Protein AF-A0A0G1N284-F1 (afdb_monomer_lite)

Radius of gyration: 21.0 Å; chains: 1; bounding box: 52×44×60 Å

pLDDT: mean 82.34, std 11.95, range [33.0, 94.81]

Sequence (225 aa):
MAQNIFFKDKRLYISSLGELITRIVFYSWYAVFSAATIVALVFTNVKPFFWAAVLATLFLLSRLIVVRKANRSISELSRRESINVADCATPSAYRIISASFRRAQITKEDPHLVLLFNLLKRRDVRNILTRLDVSYADFLAKLREKLDANKHDLNLNELRAEFESVAVSAFANGVKTFEKFVEPRNLFVAAVFSGKSAVTNLLNIFEINPSDIGEMVVAPYVVFG

Structure (mmCIF, N/CA/C/O backbone):
data_AF-A0A0G1N284-F1
#
_entry.id   AF-A0A0G1N284-F1
#
loop_
_atom_site.group_PDB
_atom_site.id
_atom_site.type_symbol
_atom_site.label_atom_id
_atom_site.label_alt_id
_atom_site.label_comp_id
_atom_site.label_asym_id
_atom_site.label_entity_id
_atom_site.label_seq_id
_atom_site.pdbx_PDB_ins_code
_atom_site.Cartn_x
_atom_site.Cartn_y
_atom_site.Cartn_z
_atom_site.occupancy
_atom_site.B_iso_or_equiv
_atom_site.auth_seq_id
_atom_site.auth_comp_id
_atom_site.auth_asym_id
_atom_site.auth_atom_id
_atom_site.pdbx_PDB_model_num
ATOM 1 N N . MET A 1 1 ? -4.293 -29.504 5.248 1.00 39.56 1 MET A N 1
ATOM 2 C CA . MET A 1 1 ? -2.915 -29.091 5.597 1.00 39.56 1 MET A CA 1
ATOM 3 C C . MET A 1 1 ? -2.938 -27.601 5.885 1.00 39.56 1 MET A C 1
ATOM 5 O O . MET A 1 1 ? -3.431 -26.860 5.044 1.00 39.56 1 MET A O 1
ATOM 9 N N . ALA A 1 2 ? -2.511 -27.168 7.073 1.00 46.66 2 ALA A N 1
ATOM 10 C CA . ALA A 1 2 ? -2.444 -25.745 7.402 1.00 46.66 2 ALA A CA 1
ATOM 11 C C . ALA A 1 2 ? -1.305 -25.105 6.592 1.00 46.66 2 ALA A C 1
ATOM 13 O O . ALA A 1 2 ? -0.142 -25.438 6.803 1.00 46.66 2 ALA A O 1
ATOM 14 N N . GLN A 1 3 ? -1.637 -24.252 5.621 1.00 59.62 3 GLN A N 1
ATOM 15 C CA . GLN A 1 3 ? -0.635 -23.488 4.877 1.00 59.62 3 GLN A CA 1
ATOM 16 C C . GLN A 1 3 ? -0.024 -22.440 5.807 1.00 59.62 3 GLN A C 1
ATOM 18 O O . GLN A 1 3 ? -0.753 -21.706 6.476 1.00 59.62 3 GLN A O 1
ATOM 23 N N . ASN A 1 4 ? 1.305 -22.355 5.848 1.00 70.44 4 ASN A N 1
ATOM 24 C CA . ASN A 1 4 ? 1.987 -21.336 6.637 1.00 70.44 4 ASN A CA 1
ATOM 25 C C . ASN A 1 4 ? 2.094 -20.057 5.793 1.00 70.44 4 ASN A C 1
ATOM 27 O O . ASN A 1 4 ? 2.966 -19.946 4.923 1.00 70.44 4 ASN A O 1
ATOM 31 N N . ILE A 1 5 ? 1.142 -19.141 5.988 1.00 73.56 5 ILE A N 1
ATOM 32 C CA . ILE A 1 5 ? 1.058 -17.866 5.269 1.00 73.56 5 ILE A CA 1
ATOM 33 C C . ILE A 1 5 ? 1.689 -16.787 6.142 1.00 73.56 5 ILE A C 1
ATOM 35 O O . ILE A 1 5 ? 1.199 -16.498 7.230 1.00 73.56 5 ILE A O 1
ATOM 39 N N . PHE A 1 6 ? 2.766 -16.188 5.651 1.00 77.06 6 PHE A N 1
ATOM 40 C CA . PHE A 1 6 ? 3.502 -15.144 6.355 1.00 77.06 6 PHE A CA 1
ATOM 41 C C . PHE A 1 6 ? 3.841 -13.996 5.407 1.00 77.06 6 PHE A C 1
ATOM 43 O O . PHE A 1 6 ? 3.790 -14.121 4.180 1.00 77.06 6 PHE A O 1
ATOM 50 N N . PHE A 1 7 ? 4.214 -12.856 5.971 1.00 75.94 7 PHE A N 1
ATOM 51 C CA . PHE A 1 7 ? 4.658 -11.694 5.217 1.00 75.94 7 PHE A CA 1
ATOM 52 C C . PHE A 1 7 ? 6.063 -11.304 5.660 1.00 75.94 7 PHE A C 1
ATOM 54 O O . PHE A 1 7 ? 6.272 -10.595 6.642 1.00 75.94 7 PHE A O 1
ATOM 61 N N . LYS A 1 8 ? 7.057 -11.759 4.893 1.00 72.62 8 LYS A N 1
ATOM 62 C CA . LYS A 1 8 ? 8.465 -11.478 5.171 1.00 72.62 8 LYS A CA 1
ATOM 63 C C . LYS A 1 8 ? 9.131 -10.891 3.940 1.00 72.62 8 LYS A C 1
ATOM 65 O O . LYS A 1 8 ? 9.626 -11.617 3.080 1.00 72.62 8 LYS A O 1
ATOM 70 N N . ASP A 1 9 ? 9.192 -9.566 3.879 1.00 65.56 9 ASP A N 1
ATOM 71 C CA . ASP A 1 9 ? 10.034 -8.866 2.910 1.00 65.56 9 ASP A CA 1
ATOM 72 C C . ASP A 1 9 ? 11.248 -8.265 3.615 1.00 65.56 9 ASP A C 1
ATOM 74 O O . ASP A 1 9 ? 11.101 -7.441 4.517 1.00 65.56 9 ASP A O 1
ATOM 78 N N . LYS A 1 10 ? 12.460 -8.621 3.167 1.00 62.06 10 LYS A N 1
ATOM 79 C CA . LYS A 1 10 ? 13.711 -8.008 3.646 1.00 62.06 10 LYS A CA 1
ATOM 80 C C . LYS A 1 10 ? 13.683 -6.484 3.509 1.00 62.06 10 LYS A C 1
ATOM 82 O O . LYS A 1 10 ? 14.290 -5.796 4.322 1.00 62.06 10 LYS A O 1
ATOM 87 N N . ARG A 1 11 ? 12.958 -5.941 2.529 1.00 63.38 11 ARG A N 1
ATOM 88 C CA . ARG A 1 11 ? 12.844 -4.499 2.283 1.00 63.38 11 ARG A CA 1
ATOM 89 C C . ARG A 1 11 ? 12.124 -3.744 3.406 1.00 63.38 11 ARG A C 1
ATOM 91 O O . ARG A 1 11 ? 12.377 -2.553 3.554 1.00 63.38 11 ARG A O 1
ATOM 98 N N . LEU A 1 12 ? 11.289 -4.400 4.219 1.00 62.72 12 LEU A N 1
ATOM 99 C CA . LEU A 1 12 ? 10.665 -3.774 5.398 1.00 62.72 12 LEU A CA 1
ATOM 100 C C . LEU A 1 12 ? 11.651 -3.598 6.554 1.00 62.72 12 LEU A C 1
ATOM 102 O O . LEU A 1 12 ? 11.435 -2.765 7.428 1.00 62.72 12 LEU A O 1
ATOM 106 N N . TYR A 1 13 ? 12.742 -4.363 6.545 1.00 63.22 13 TYR A N 1
ATOM 107 C CA . TYR A 1 13 ? 13.807 -4.292 7.543 1.00 63.22 13 TYR A CA 1
ATOM 108 C C . TYR A 1 13 ? 14.877 -3.258 7.175 1.00 63.22 13 TYR A C 1
ATOM 110 O O . TYR A 1 13 ? 15.734 -2.941 7.996 1.00 63.22 13 TYR A O 1
ATOM 118 N N . ILE A 1 14 ? 14.843 -2.721 5.951 1.00 66.06 14 ILE A N 1
ATOM 119 C CA . ILE A 1 14 ? 15.796 -1.712 5.491 1.00 66.06 14 ILE A CA 1
ATOM 120 C C . ILE A 1 14 ? 15.329 -0.327 5.964 1.00 66.06 14 ILE A C 1
ATOM 122 O O . ILE A 1 14 ? 14.170 0.067 5.796 1.00 66.06 14 ILE A O 1
ATOM 126 N N . SER A 1 15 ? 16.251 0.445 6.546 1.00 65.50 15 SER A N 1
ATOM 127 C CA . SER A 1 15 ? 16.020 1.846 6.927 1.00 65.50 15 SER A CA 1
ATOM 128 C C . SER A 1 15 ? 15.550 2.690 5.730 1.00 65.50 15 SER A C 1
ATOM 130 O O . SER A 1 15 ? 15.892 2.402 4.583 1.00 65.50 15 SER A O 1
ATOM 132 N N . SER A 1 16 ? 14.786 3.756 5.982 1.00 65.44 16 SER A N 1
ATOM 133 C CA . SER A 1 16 ? 14.263 4.659 4.942 1.00 65.44 16 SER A CA 1
ATOM 134 C C . SER A 1 16 ? 15.385 5.208 4.060 1.00 65.44 16 SER A C 1
ATOM 136 O O . SER A 1 16 ? 15.228 5.330 2.847 1.00 65.44 16 SER A O 1
ATOM 138 N N . LEU A 1 17 ? 16.545 5.470 4.670 1.00 68.81 17 LEU A N 1
ATOM 139 C CA . LEU A 1 17 ? 17.750 5.917 3.977 1.00 68.81 17 LEU A CA 1
ATOM 140 C C . LEU A 1 17 ? 18.318 4.836 3.054 1.00 68.81 17 LEU A C 1
ATOM 142 O O . LEU A 1 17 ? 18.677 5.132 1.920 1.00 68.81 17 LEU A O 1
ATOM 146 N N . GLY A 1 18 ? 18.340 3.577 3.494 1.00 71.25 18 GLY A N 1
ATOM 147 C CA . GLY A 1 18 ? 18.808 2.463 2.668 1.00 71.25 18 GLY A CA 1
ATOM 148 C C . GLY A 1 18 ? 17.931 2.252 1.432 1.00 71.25 18 GLY A C 1
ATOM 149 O O . GLY A 1 18 ? 18.443 2.025 0.336 1.00 71.25 18 GLY A O 1
ATOM 150 N N . GLU A 1 19 ? 16.611 2.398 1.577 1.00 71.62 19 GLU A N 1
ATOM 151 C CA . GLU A 1 19 ? 15.673 2.326 0.451 1.00 71.62 19 GLU A CA 1
ATOM 152 C C . GLU A 1 19 ? 15.869 3.494 -0.532 1.00 71.62 19 GLU A C 1
ATOM 154 O O . GLU A 1 19 ? 15.875 3.283 -1.747 1.00 71.62 19 GLU A O 1
ATOM 159 N N . LEU A 1 20 ? 16.084 4.710 -0.016 1.00 74.25 20 LEU A N 1
ATOM 160 C CA . LEU A 1 20 ? 16.354 5.902 -0.820 1.00 74.25 20 LEU A CA 1
ATOM 161 C C . LEU A 1 20 ? 17.664 5.769 -1.606 1.00 74.25 20 LEU A C 1
ATOM 163 O O . LEU A 1 20 ? 17.656 5.956 -2.820 1.00 74.25 20 LEU A O 1
ATOM 167 N N . ILE A 1 21 ? 18.759 5.381 -0.945 1.00 79.31 21 ILE A N 1
ATOM 168 C CA . ILE A 1 21 ? 20.070 5.171 -1.578 1.00 79.31 21 ILE A CA 1
ATOM 169 C C . ILE A 1 21 ? 19.964 4.109 -2.667 1.00 79.31 21 ILE A C 1
ATOM 171 O O . ILE A 1 21 ? 20.381 4.346 -3.797 1.00 79.31 21 ILE A O 1
ATOM 175 N N . THR A 1 22 ? 19.339 2.968 -2.361 1.00 79.00 22 THR A N 1
ATOM 176 C CA . THR A 1 22 ? 19.125 1.896 -3.343 1.00 79.00 22 THR A CA 1
ATOM 177 C C . THR A 1 22 ? 18.393 2.437 -4.568 1.00 79.00 22 THR A C 1
ATOM 179 O O . THR A 1 22 ? 18.801 2.200 -5.703 1.00 79.00 22 THR A O 1
ATOM 182 N N . ARG A 1 23 ? 17.332 3.222 -4.355 1.00 78.88 23 ARG A N 1
ATOM 183 C CA . ARG A 1 23 ? 16.546 3.803 -5.441 1.00 78.88 23 ARG A CA 1
ATOM 184 C C . ARG A 1 23 ? 17.353 4.818 -6.262 1.00 78.88 23 ARG A C 1
ATOM 186 O O . ARG A 1 23 ? 17.250 4.784 -7.484 1.00 78.88 23 ARG A O 1
ATOM 193 N N . ILE A 1 24 ? 18.164 5.662 -5.622 1.00 82.75 24 ILE A N 1
ATOM 194 C CA . ILE A 1 24 ? 19.059 6.613 -6.301 1.00 82.75 24 ILE A CA 1
ATOM 195 C C . ILE A 1 24 ? 20.069 5.858 -7.161 1.00 82.75 24 ILE A C 1
ATOM 197 O O . ILE A 1 24 ? 20.158 6.130 -8.350 1.00 82.75 24 ILE A O 1
ATOM 201 N N . VAL A 1 25 ? 20.771 4.870 -6.603 1.00 86.19 25 VAL A N 1
ATOM 202 C CA . VAL A 1 25 ? 21.777 4.086 -7.337 1.00 86.19 25 VAL A CA 1
ATOM 203 C C . VAL A 1 25 ? 21.155 3.405 -8.555 1.00 86.19 25 VAL A C 1
ATOM 205 O O . VAL A 1 25 ? 21.674 3.535 -9.663 1.00 86.19 25 VAL A O 1
ATOM 208 N N . PHE A 1 26 ? 20.009 2.737 -8.382 1.00 82.94 26 PHE A N 1
ATOM 209 C CA . PHE A 1 26 ? 19.321 2.097 -9.501 1.00 82.94 26 PHE A CA 1
ATOM 210 C C . PHE A 1 26 ? 18.871 3.113 -10.555 1.00 82.94 26 PHE A C 1
ATOM 212 O O . PHE A 1 26 ? 19.112 2.894 -11.738 1.00 82.94 26 PHE A O 1
ATOM 219 N N . TYR A 1 27 ? 18.229 4.216 -10.165 1.00 83.75 27 TYR A N 1
ATOM 220 C CA . TYR A 1 27 ? 17.748 5.208 -11.130 1.00 83.75 27 TYR A CA 1
ATOM 221 C C . TYR A 1 27 ? 18.879 5.939 -11.845 1.00 83.75 27 TYR A C 1
ATOM 223 O O . TYR A 1 27 ? 18.772 6.137 -13.051 1.00 83.75 27 TYR A O 1
ATOM 231 N N . SER A 1 28 ? 19.971 6.265 -11.156 1.00 86.62 28 SER A N 1
ATOM 232 C CA . SER A 1 28 ? 21.167 6.833 -11.779 1.00 86.62 28 SER A CA 1
ATOM 233 C C . SER A 1 28 ? 21.759 5.870 -12.803 1.00 86.62 28 SER A C 1
ATOM 235 O O . SER A 1 28 ? 22.047 6.278 -13.925 1.00 86.62 28 SER A O 1
ATOM 237 N N . TRP A 1 29 ? 21.859 4.579 -12.472 1.00 87.19 29 TRP A N 1
ATOM 238 C CA . TRP A 1 29 ? 22.327 3.568 -13.419 1.00 87.19 29 TRP A CA 1
ATOM 239 C C . TRP A 1 29 ? 21.427 3.476 -14.657 1.00 87.19 29 TRP A C 1
ATOM 241 O O . TRP A 1 29 ? 21.918 3.505 -15.783 1.00 87.19 29 TRP A O 1
ATOM 251 N N . TYR A 1 30 ? 20.102 3.431 -14.471 1.00 85.62 30 TYR A N 1
ATOM 252 C CA . TYR A 1 30 ? 19.157 3.417 -15.592 1.00 85.62 30 TYR A CA 1
ATOM 253 C C . TYR A 1 30 ? 19.196 4.710 -16.413 1.00 85.62 30 TYR A C 1
ATOM 255 O O . TYR A 1 30 ? 19.047 4.641 -17.632 1.00 85.62 30 TYR A O 1
ATOM 263 N N . ALA A 1 31 ? 19.411 5.870 -15.789 1.00 85.94 31 ALA A N 1
ATOM 264 C CA . ALA A 1 31 ? 19.544 7.145 -16.487 1.00 85.94 31 ALA A CA 1
ATOM 265 C C . ALA A 1 31 ? 20.795 7.160 -17.376 1.00 85.94 31 ALA A C 1
ATOM 267 O O . ALA A 1 31 ? 20.692 7.463 -18.563 1.00 85.94 31 ALA A O 1
ATOM 268 N N . VAL A 1 32 ? 21.945 6.743 -16.834 1.00 89.75 32 VAL A N 1
ATOM 269 C CA . VAL A 1 32 ? 23.200 6.615 -17.592 1.00 89.75 32 VAL A CA 1
ATOM 270 C C . VAL A 1 32 ? 23.046 5.605 -18.729 1.00 89.75 32 VAL A C 1
ATOM 272 O O . VAL A 1 32 ? 23.402 5.903 -19.865 1.00 89.75 32 VAL A O 1
ATOM 275 N N . PHE A 1 33 ? 22.454 4.439 -18.462 1.00 87.50 33 PHE A N 1
ATOM 276 C CA . PHE A 1 33 ? 22.235 3.406 -19.476 1.00 87.50 33 PHE A CA 1
ATOM 277 C C . PHE A 1 33 ? 21.287 3.869 -20.595 1.00 87.50 33 PHE A C 1
ATOM 279 O O . PHE A 1 33 ? 21.527 3.600 -21.772 1.00 87.50 33 PHE A O 1
ATOM 286 N N . SER A 1 34 ? 20.237 4.619 -20.249 1.00 86.06 34 SER A N 1
ATOM 287 C CA . SER A 1 34 ? 19.306 5.195 -21.229 1.00 86.06 34 SER A CA 1
ATOM 288 C C . SER A 1 34 ? 19.986 6.272 -22.076 1.00 86.06 34 SER A C 1
ATOM 290 O O . SER A 1 34 ? 19.857 6.254 -23.296 1.00 86.06 34 SER A O 1
ATOM 292 N N . ALA A 1 35 ? 20.764 7.163 -21.454 1.00 87.75 35 ALA A N 1
ATOM 293 C CA . ALA A 1 35 ? 21.533 8.182 -22.165 1.00 87.75 35 ALA A CA 1
ATOM 294 C C . ALA A 1 35 ? 22.555 7.550 -23.122 1.00 87.75 35 ALA A C 1
ATOM 296 O O . ALA A 1 35 ? 22.608 7.925 -24.290 1.00 87.75 35 ALA A O 1
ATOM 297 N N . ALA A 1 36 ? 23.297 6.535 -22.669 1.00 86.50 36 ALA A N 1
ATOM 298 C CA . ALA A 1 36 ? 24.231 5.787 -23.509 1.00 86.50 36 ALA A CA 1
ATOM 299 C C . ALA A 1 36 ? 23.526 5.105 -24.693 1.00 86.50 36 ALA A C 1
ATOM 301 O O . ALA A 1 36 ? 24.036 5.139 -25.809 1.00 86.50 36 ALA A O 1
ATOM 302 N N . THR A 1 37 ? 22.329 4.548 -24.474 1.00 87.50 37 THR A N 1
ATOM 303 C CA . THR A 1 37 ? 21.514 3.943 -25.540 1.00 87.50 37 THR A CA 1
ATOM 304 C C . THR A 1 37 ? 21.095 4.983 -26.584 1.00 87.50 37 THR A C 1
ATOM 306 O O . THR A 1 37 ? 21.222 4.731 -27.778 1.00 87.50 37 THR A O 1
ATOM 309 N N . ILE A 1 38 ? 20.655 6.173 -26.155 1.00 86.50 38 ILE A N 1
ATOM 310 C CA . ILE A 1 38 ? 20.276 7.272 -27.061 1.00 86.50 38 ILE A CA 1
ATOM 311 C C . ILE A 1 38 ? 21.491 7.764 -27.852 1.00 86.50 38 ILE A C 1
ATOM 313 O O . ILE A 1 38 ? 21.408 7.924 -29.068 1.00 86.50 38 ILE A O 1
ATOM 317 N N . VAL A 1 39 ? 22.633 7.960 -27.185 1.00 86.12 39 VAL A N 1
ATOM 318 C CA . VAL A 1 39 ? 23.871 8.394 -27.846 1.00 86.12 39 VAL A CA 1
ATOM 319 C C . VAL A 1 39 ? 24.322 7.363 -28.882 1.00 86.12 39 VAL A C 1
ATOM 321 O O . VAL A 1 39 ? 24.647 7.726 -30.012 1.00 86.12 39 VAL A O 1
ATOM 324 N N . ALA A 1 40 ? 24.275 6.074 -28.538 1.00 84.31 40 ALA A N 1
ATOM 325 C CA . ALA A 1 40 ? 24.617 4.992 -29.453 1.00 84.31 40 ALA A CA 1
ATOM 326 C C . ALA A 1 40 ? 23.670 4.915 -30.667 1.00 84.31 40 ALA A C 1
ATOM 328 O O . ALA A 1 40 ? 24.109 4.571 -31.760 1.00 84.31 40 ALA A O 1
ATOM 329 N N . LEU A 1 41 ? 22.393 5.271 -30.500 1.00 83.94 41 LEU A N 1
ATOM 330 C CA . LEU A 1 41 ? 21.396 5.239 -31.573 1.00 83.94 41 LEU A CA 1
ATOM 331 C C . LEU A 1 41 ? 21.503 6.450 -32.517 1.00 83.94 41 LEU A C 1
ATOM 333 O O . LEU A 1 41 ? 21.327 6.293 -33.721 1.00 83.94 41 LEU A O 1
ATOM 337 N N . VAL A 1 42 ? 21.806 7.641 -31.984 1.00 82.19 42 VAL A N 1
ATOM 338 C CA . VAL A 1 42 ? 21.804 8.908 -32.743 1.00 82.19 42 VAL A CA 1
ATOM 339 C C . VAL A 1 42 ? 23.177 9.267 -33.319 1.00 82.19 42 VAL A C 1
ATOM 341 O O . VAL A 1 42 ? 23.253 9.788 -34.427 1.00 82.19 42 VAL A O 1
ATOM 344 N N . PHE A 1 43 ? 24.266 9.004 -32.591 1.00 75.69 43 PHE A N 1
ATOM 345 C CA . PHE A 1 43 ? 25.594 9.544 -32.925 1.00 75.69 43 PHE A CA 1
ATOM 346 C C . PHE A 1 43 ? 26.579 8.506 -33.470 1.00 75.69 43 PHE A C 1
ATOM 348 O O . PHE A 1 43 ? 27.703 8.858 -33.827 1.00 75.69 43 PHE A O 1
ATOM 355 N N . THR A 1 44 ? 26.198 7.228 -33.541 1.00 76.12 44 THR A N 1
ATOM 356 C CA . THR A 1 44 ? 27.140 6.166 -33.918 1.00 76.12 44 THR A CA 1
ATOM 357 C C . THR A 1 44 ? 26.907 5.676 -35.346 1.00 76.12 44 THR A C 1
ATOM 359 O O . THR A 1 44 ? 25.959 4.949 -35.620 1.00 76.12 44 THR A O 1
ATOM 362 N N . ASN A 1 45 ? 27.842 5.989 -36.250 1.00 74.31 45 ASN A N 1
ATOM 363 C CA . ASN A 1 45 ? 27.864 5.479 -37.634 1.00 74.31 45 ASN A CA 1
ATOM 364 C C . ASN A 1 45 ? 28.337 4.013 -37.744 1.00 74.31 45 ASN A C 1
ATOM 366 O O . ASN A 1 45 ? 28.429 3.444 -38.833 1.00 74.31 45 ASN A O 1
ATOM 370 N N . VAL A 1 46 ? 28.669 3.388 -36.614 1.00 79.81 46 VAL A N 1
ATOM 371 C CA . VAL A 1 46 ? 29.195 2.025 -36.543 1.00 79.81 46 VAL A CA 1
ATOM 372 C C . VAL A 1 46 ? 28.026 1.039 -36.436 1.00 79.81 46 VAL A C 1
ATOM 374 O O . VAL A 1 46 ? 27.405 0.906 -35.382 1.00 79.81 46 VAL A O 1
ATOM 377 N N . LYS A 1 47 ? 27.738 0.317 -37.532 1.00 80.62 47 LYS A N 1
ATOM 378 C CA . LYS A 1 47 ? 26.612 -0.638 -37.653 1.00 80.62 47 LYS A CA 1
ATOM 379 C C . LYS A 1 47 ? 26.395 -1.568 -36.439 1.00 80.62 47 LYS A C 1
ATOM 381 O O . LYS A 1 47 ? 25.246 -1.686 -36.014 1.00 80.62 47 LYS A O 1
ATOM 386 N N . PRO A 1 48 ? 27.415 -2.232 -35.857 1.00 81.25 48 PRO A N 1
ATOM 387 C CA . PRO A 1 48 ? 27.186 -3.116 -34.708 1.00 81.25 48 PRO A CA 1
ATOM 388 C C . PRO A 1 48 ? 26.709 -2.382 -33.444 1.00 81.25 48 PRO A C 1
ATOM 390 O O . PRO A 1 48 ? 25.887 -2.922 -32.707 1.00 81.25 48 PRO A O 1
ATOM 393 N N . PHE A 1 49 ? 27.145 -1.139 -33.215 1.00 80.00 49 PHE A N 1
ATOM 394 C CA . PHE A 1 49 ? 26.687 -0.338 -32.073 1.00 80.00 49 PHE A CA 1
ATOM 395 C C . PHE A 1 49 ? 25.230 0.112 -32.222 1.00 80.00 49 PHE A C 1
ATOM 397 O O . PHE A 1 49 ? 24.496 0.128 -31.236 1.00 80.00 49 PHE A O 1
ATOM 404 N N . PHE A 1 50 ? 24.786 0.396 -33.450 1.00 82.31 50 PHE A N 1
ATOM 405 C CA . PHE A 1 50 ? 23.386 0.719 -33.725 1.00 82.31 50 PHE A CA 1
ATOM 406 C C . PHE A 1 50 ? 22.452 -0.449 -33.368 1.00 82.31 50 PHE A C 1
ATOM 408 O O . PHE A 1 50 ? 21.480 -0.271 -32.637 1.00 82.31 50 PHE A O 1
ATOM 415 N N . TRP A 1 51 ? 22.774 -1.672 -33.805 1.00 86.00 51 TRP A N 1
ATOM 416 C CA . TRP A 1 51 ? 21.971 -2.856 -33.465 1.00 86.00 51 TRP A CA 1
ATOM 417 C C . TRP A 1 51 ? 21.985 -3.171 -31.966 1.00 86.00 51 TRP A C 1
ATOM 419 O O . TRP A 1 51 ? 20.945 -3.527 -31.406 1.00 86.00 51 TRP A O 1
ATOM 429 N N . ALA A 1 52 ? 23.123 -2.978 -31.293 1.00 85.06 52 ALA A N 1
ATOM 430 C CA . ALA A 1 52 ? 23.198 -3.086 -29.838 1.00 85.06 52 ALA A CA 1
ATOM 431 C C . ALA A 1 52 ? 22.275 -2.065 -29.138 1.00 85.06 52 ALA A C 1
ATOM 433 O O . ALA A 1 52 ? 21.572 -2.423 -28.192 1.00 85.06 52 ALA A O 1
ATOM 434 N N . ALA A 1 53 ? 22.205 -0.824 -29.632 1.00 85.19 53 ALA A N 1
ATOM 435 C CA . ALA A 1 53 ? 21.318 0.216 -29.103 1.00 85.19 53 ALA A CA 1
ATOM 436 C C . ALA A 1 53 ? 19.825 -0.095 -29.327 1.00 85.19 53 ALA A C 1
ATOM 438 O O . ALA A 1 53 ? 18.994 0.137 -28.443 1.00 85.19 53 ALA A O 1
ATOM 439 N N . VAL A 1 54 ? 19.473 -0.671 -30.480 1.00 86.75 54 VAL A N 1
ATOM 440 C CA . VAL A 1 54 ? 18.104 -1.134 -30.770 1.00 86.75 54 VAL A CA 1
ATOM 441 C C . VAL A 1 54 ? 17.683 -2.239 -29.795 1.00 86.75 54 VAL A C 1
ATOM 443 O O . VAL A 1 54 ? 16.606 -2.160 -29.199 1.00 86.75 54 VAL A O 1
ATOM 446 N N . LEU A 1 55 ? 18.546 -3.233 -29.556 1.00 88.81 55 LEU A N 1
ATOM 447 C CA . LEU A 1 55 ? 18.292 -4.287 -28.566 1.00 88.81 55 LEU A CA 1
ATOM 448 C C . LEU A 1 55 ? 18.177 -3.722 -27.143 1.00 88.81 55 LEU A C 1
ATOM 450 O O . LEU A 1 55 ? 17.279 -4.115 -26.397 1.00 88.81 55 LEU A O 1
ATOM 454 N N . ALA A 1 56 ? 19.032 -2.764 -26.777 1.00 86.25 56 ALA A N 1
ATOM 455 C CA . ALA A 1 56 ? 18.957 -2.090 -25.483 1.00 86.25 56 ALA A CA 1
ATOM 456 C C . ALA A 1 56 ? 17.641 -1.308 -25.311 1.00 86.25 56 ALA A C 1
ATOM 458 O O . ALA A 1 56 ? 17.047 -1.325 -24.232 1.00 86.25 56 ALA A O 1
ATOM 459 N N . THR A 1 57 ? 17.126 -0.694 -26.379 1.00 86.88 57 THR A N 1
ATOM 460 C CA . THR A 1 57 ? 15.830 0.002 -26.366 1.00 86.88 57 THR A CA 1
ATOM 461 C C . THR A 1 57 ? 14.670 -0.975 -26.180 1.00 86.88 57 THR A C 1
ATOM 463 O O . THR A 1 57 ? 13.802 -0.744 -25.337 1.00 86.88 57 THR A O 1
ATOM 466 N N . LEU A 1 58 ? 14.670 -2.104 -26.896 1.00 87.31 58 LEU A N 1
ATOM 467 C CA . LEU A 1 58 ? 13.680 -3.170 -26.696 1.00 87.31 58 LEU A CA 1
ATOM 468 C C . LEU A 1 58 ? 13.717 -3.712 -25.261 1.00 87.31 58 LEU A C 1
ATOM 470 O O . LEU A 1 58 ? 12.670 -3.895 -24.635 1.00 87.31 58 LEU A O 1
ATOM 474 N N . PHE A 1 59 ? 14.915 -3.902 -24.704 1.00 87.12 59 PHE A N 1
ATOM 475 C CA . PHE A 1 59 ? 15.087 -4.293 -23.309 1.00 87.12 59 PHE A CA 1
ATOM 476 C C . PHE A 1 59 ? 14.488 -3.255 -22.346 1.00 87.12 59 PHE A C 1
ATOM 478 O O . PHE A 1 59 ? 13.699 -3.625 -21.471 1.00 87.12 59 PHE A O 1
ATOM 485 N N . LEU A 1 60 ? 14.777 -1.963 -22.531 1.00 84.06 60 LEU A N 1
ATOM 486 C CA . LEU A 1 60 ? 14.222 -0.879 -21.710 1.00 84.06 60 LEU A CA 1
ATOM 487 C C . LEU A 1 60 ? 12.689 -0.817 -21.788 1.00 84.06 60 LEU A C 1
ATOM 489 O O . LEU A 1 60 ? 12.026 -0.732 -20.751 1.00 84.06 60 LEU A O 1
ATOM 493 N N . LEU A 1 61 ? 12.112 -0.942 -22.986 1.00 83.19 61 LEU A N 1
ATOM 494 C CA . LEU A 1 61 ? 10.660 -0.981 -23.189 1.00 83.19 61 LEU A CA 1
ATOM 495 C C . LEU A 1 61 ? 10.020 -2.194 -22.505 1.00 83.19 61 LEU A C 1
ATOM 497 O O . LEU A 1 61 ? 9.027 -2.050 -21.788 1.00 83.19 61 LEU A O 1
ATOM 501 N N . SER A 1 62 ? 10.617 -3.381 -22.647 1.00 80.81 62 SER A N 1
ATOM 502 C CA . SER A 1 62 ? 10.135 -4.587 -21.962 1.00 80.81 62 SER A CA 1
ATOM 503 C C . SER A 1 62 ? 10.162 -4.419 -20.437 1.00 80.81 62 SER A C 1
ATOM 505 O O . SER A 1 62 ? 9.219 -4.800 -19.735 1.00 80.81 62 SER A O 1
ATOM 507 N N . ARG A 1 63 ? 11.201 -3.760 -19.907 1.00 77.06 63 ARG A N 1
ATOM 508 C CA . ARG A 1 63 ? 11.357 -3.504 -18.476 1.00 77.06 63 ARG A CA 1
ATOM 509 C C . ARG A 1 63 ? 10.279 -2.561 -17.946 1.00 77.06 63 ARG A C 1
ATOM 511 O O . ARG A 1 63 ? 9.749 -2.830 -16.869 1.00 77.06 63 ARG A O 1
ATOM 518 N N . LEU A 1 64 ? 9.896 -1.520 -18.691 1.00 73.19 64 LEU A N 1
ATOM 519 C CA . LEU A 1 64 ? 8.819 -0.595 -18.300 1.00 73.19 64 LEU A CA 1
ATOM 520 C C . LEU A 1 64 ? 7.486 -1.316 -18.041 1.00 73.19 64 LEU A C 1
ATOM 522 O O . LEU A 1 64 ? 6.761 -0.959 -17.109 1.00 73.19 64 LEU A O 1
ATOM 526 N N . ILE A 1 65 ? 7.190 -2.368 -18.809 1.00 65.81 65 ILE A N 1
ATOM 527 C CA . ILE A 1 65 ? 5.965 -3.167 -18.658 1.00 65.81 65 ILE A CA 1
ATOM 528 C C . ILE A 1 65 ? 6.028 -4.053 -17.400 1.00 65.81 65 ILE A C 1
ATOM 530 O O . ILE A 1 65 ? 5.025 -4.238 -16.706 1.00 65.81 65 ILE A O 1
ATOM 534 N N . VAL A 1 66 ? 7.203 -4.601 -17.077 1.00 67.19 66 VAL A N 1
ATOM 535 C CA . VAL A 1 66 ? 7.385 -5.550 -15.963 1.00 67.19 66 VAL A CA 1
ATOM 536 C C . VAL A 1 66 ? 7.492 -4.853 -14.604 1.00 67.19 66 VAL A C 1
ATOM 538 O O . VAL A 1 66 ? 7.033 -5.404 -13.607 1.00 67.19 66 VAL A O 1
ATOM 541 N N . VAL A 1 67 ? 8.007 -3.620 -14.543 1.00 62.84 67 VAL A N 1
ATOM 542 C CA . VAL A 1 67 ? 8.214 -2.862 -13.286 1.00 62.84 67 VAL A CA 1
ATOM 543 C C . VAL A 1 67 ? 6.925 -2.662 -12.469 1.00 62.84 67 VAL A C 1
ATOM 545 O O . VAL A 1 67 ? 6.990 -2.423 -11.263 1.00 62.84 67 VAL A O 1
ATOM 548 N N . ARG A 1 68 ? 5.747 -2.777 -13.092 1.00 58.91 68 ARG A N 1
ATOM 549 C CA . ARG A 1 68 ? 4.446 -2.625 -12.419 1.00 58.91 68 ARG A CA 1
ATOM 550 C C . ARG A 1 68 ? 3.870 -3.924 -11.842 1.00 58.91 68 ARG A C 1
ATOM 552 O O . ARG A 1 68 ? 2.875 -3.853 -11.125 1.00 58.91 68 ARG A O 1
ATOM 559 N N . LYS A 1 69 ? 4.452 -5.088 -12.141 1.00 67.38 69 LYS A N 1
ATOM 560 C CA . LYS A 1 69 ? 3.914 -6.401 -11.742 1.00 67.38 69 LYS A CA 1
ATOM 561 C C . LYS A 1 69 ? 4.550 -6.885 -10.434 1.00 67.38 69 LYS A C 1
ATOM 563 O O . LYS A 1 69 ? 5.681 -6.515 -10.124 1.00 67.38 69 LYS A O 1
ATOM 568 N N . ALA A 1 70 ? 3.813 -7.682 -9.656 1.00 68.44 70 ALA A N 1
ATOM 569 C CA . ALA A 1 70 ? 4.403 -8.401 -8.525 1.00 68.44 70 ALA A CA 1
ATOM 570 C C . ALA A 1 70 ? 5.306 -9.538 -9.035 1.00 68.44 70 ALA A C 1
ATOM 572 O O . ALA A 1 70 ? 5.212 -9.931 -10.201 1.00 68.44 70 ALA A O 1
ATOM 573 N N . ASN A 1 71 ? 6.175 -10.063 -8.167 1.00 65.38 71 ASN A N 1
ATOM 574 C CA . ASN A 1 71 ? 7.135 -11.101 -8.549 1.00 65.38 71 ASN A CA 1
ATOM 575 C C . ASN A 1 71 ? 6.445 -12.415 -8.944 1.00 65.38 71 ASN A C 1
ATOM 577 O O . ASN A 1 71 ? 6.951 -13.120 -9.815 1.00 65.38 71 ASN A O 1
ATOM 581 N N . ARG A 1 72 ? 5.318 -12.751 -8.302 1.00 74.50 72 ARG A N 1
ATOM 582 C CA . ARG A 1 72 ? 4.552 -13.984 -8.535 1.00 74.50 72 ARG A CA 1
ATOM 583 C C . ARG A 1 72 ? 3.054 -13.743 -8.459 1.00 74.50 72 ARG A C 1
ATOM 585 O O . ARG A 1 72 ? 2.606 -12.830 -7.767 1.00 74.50 72 ARG A O 1
ATOM 592 N N . SER A 1 73 ? 2.284 -14.561 -9.171 1.00 78.94 73 SER A N 1
ATOM 593 C CA . SER A 1 73 ? 0.822 -14.511 -9.100 1.00 78.94 73 SER A CA 1
ATOM 594 C C . SER A 1 73 ? 0.288 -15.209 -7.844 1.00 78.94 73 SER A C 1
ATOM 596 O O . SER A 1 73 ? 0.926 -16.120 -7.311 1.00 78.94 73 SER A O 1
ATOM 598 N N . ILE A 1 74 ? -0.902 -14.813 -7.384 1.00 77.81 74 ILE A N 1
ATOM 599 C CA . ILE A 1 74 ? -1.603 -15.484 -6.276 1.00 77.81 74 ILE A CA 1
ATOM 600 C C . ILE A 1 74 ? -1.791 -16.976 -6.600 1.00 77.81 74 ILE A C 1
ATOM 602 O O . ILE A 1 74 ? -1.435 -17.827 -5.790 1.00 77.81 74 ILE A O 1
ATOM 606 N N . SER A 1 75 ? -2.216 -17.305 -7.825 1.00 74.62 75 SER A N 1
ATOM 607 C CA . SER A 1 75 ? -2.425 -18.684 -8.292 1.00 74.62 75 SER A CA 1
ATOM 608 C C . SER A 1 75 ? -1.179 -19.579 -8.242 1.00 74.62 75 SER A C 1
ATOM 610 O O . SER A 1 75 ? -1.296 -20.785 -8.027 1.00 74.62 75 SER A O 1
ATOM 612 N N . GLU A 1 76 ? 0.015 -19.015 -8.441 1.00 72.56 76 GLU A N 1
ATOM 613 C CA . GLU A 1 76 ? 1.282 -19.754 -8.333 1.00 72.56 76 GLU A CA 1
ATOM 614 C C . GLU A 1 76 ? 1.679 -20.022 -6.876 1.00 72.56 76 GLU A C 1
ATOM 616 O O . GLU A 1 76 ? 2.303 -21.041 -6.575 1.00 72.56 76 GLU A O 1
ATOM 621 N N . LEU A 1 77 ? 1.338 -19.100 -5.972 1.00 71.31 77 LEU A N 1
ATOM 622 C CA . LEU A 1 77 ? 1.676 -19.168 -4.551 1.00 71.31 77 LEU A CA 1
ATOM 623 C C . LEU A 1 77 ? 0.704 -20.047 -3.761 1.00 71.31 77 LEU A C 1
ATOM 625 O O . LEU A 1 77 ? 1.161 -20.812 -2.918 1.00 71.31 77 LEU A O 1
ATOM 629 N N . SER A 1 78 ? -0.593 -20.033 -4.082 1.00 67.25 78 SER A N 1
ATOM 630 C CA . SER A 1 78 ? -1.619 -20.849 -3.406 1.00 67.25 78 SER A CA 1
ATOM 631 C C . SER A 1 78 ? -1.375 -22.364 -3.479 1.00 67.25 78 SER A C 1
ATOM 633 O O . SER A 1 78 ? -1.981 -23.119 -2.723 1.00 67.25 78 SER A O 1
ATOM 635 N N . ARG A 1 79 ? -0.488 -22.819 -4.375 1.00 71.06 79 ARG A N 1
ATOM 636 C CA . ARG A 1 79 ? -0.099 -24.230 -4.545 1.00 71.06 79 ARG A CA 1
ATOM 637 C C . ARG A 1 79 ? 1.071 -24.668 -3.654 1.00 71.06 79 ARG A C 1
ATOM 639 O O . ARG A 1 79 ? 1.466 -25.827 -3.721 1.00 71.06 79 ARG A O 1
ATOM 646 N N . ARG A 1 80 ? 1.669 -23.765 -2.870 1.00 73.31 80 ARG A N 1
ATOM 647 C CA . ARG A 1 80 ? 2.831 -24.056 -2.013 1.00 73.31 80 ARG A CA 1
ATOM 648 C C . ARG A 1 80 ? 2.420 -24.272 -0.558 1.00 73.31 80 ARG A C 1
ATOM 650 O O . ARG A 1 80 ? 1.440 -23.708 -0.090 1.00 73.31 80 ARG A O 1
ATOM 657 N N . GLU A 1 81 ? 3.223 -25.046 0.170 1.00 67.69 81 GLU A N 1
ATOM 658 C CA . GLU A 1 81 ? 3.044 -25.271 1.614 1.00 67.69 81 GLU A CA 1
ATOM 659 C C . GLU A 1 81 ? 3.385 -24.028 2.456 1.00 67.69 81 GLU A C 1
ATOM 661 O O . GLU A 1 81 ? 2.783 -23.794 3.505 1.00 67.69 81 GLU A O 1
ATOM 666 N N . SER A 1 82 ? 4.325 -23.207 1.972 1.00 72.81 82 SER A N 1
ATOM 667 C CA . SER A 1 82 ? 4.707 -21.920 2.558 1.00 72.81 82 SER A CA 1
ATOM 668 C C . SER A 1 82 ? 4.462 -20.780 1.571 1.00 72.81 82 SER A C 1
ATOM 670 O O . SER A 1 82 ? 4.930 -20.808 0.427 1.00 72.81 82 SER A O 1
ATOM 672 N N . ILE A 1 83 ? 3.717 -19.770 2.019 1.00 77.88 83 ILE A N 1
ATOM 673 C CA . ILE A 1 83 ? 3.281 -18.647 1.188 1.00 77.88 83 ILE A CA 1
ATOM 674 C C . ILE A 1 83 ? 3.830 -17.361 1.789 1.00 77.88 83 ILE A C 1
ATOM 676 O O . ILE A 1 83 ? 3.403 -16.939 2.860 1.00 77.88 83 ILE A O 1
ATOM 680 N N . ASN A 1 84 ? 4.757 -16.721 1.073 1.00 81.81 84 ASN A N 1
ATOM 681 C CA . ASN A 1 84 ? 5.199 -15.374 1.403 1.00 81.81 84 ASN A CA 1
ATOM 682 C C . ASN A 1 84 ? 4.359 -14.353 0.633 1.00 81.81 84 ASN A C 1
ATOM 684 O O . ASN A 1 84 ? 4.517 -14.190 -0.578 1.00 81.81 84 ASN A O 1
ATOM 688 N N . VAL A 1 85 ? 3.495 -13.630 1.340 1.00 80.44 85 VAL A N 1
ATOM 689 C CA . VAL A 1 85 ? 2.585 -12.650 0.731 1.00 80.44 85 VAL A CA 1
ATOM 690 C C . VAL A 1 85 ? 3.339 -11.487 0.071 1.00 80.44 85 VAL A C 1
ATOM 692 O O . VAL A 1 85 ? 2.843 -10.868 -0.873 1.00 80.44 85 VAL A O 1
ATOM 695 N N . ALA A 1 86 ? 4.576 -11.216 0.498 1.00 80.25 86 ALA A N 1
ATOM 696 C CA . ALA A 1 86 ? 5.414 -10.190 -0.117 1.00 80.25 86 ALA A CA 1
ATOM 697 C C . ALA A 1 86 ? 5.695 -10.458 -1.605 1.00 80.25 86 ALA A C 1
ATOM 699 O O . ALA A 1 86 ? 5.802 -9.513 -2.385 1.00 80.25 86 ALA A O 1
ATOM 700 N N . ASP A 1 87 ? 5.749 -11.728 -2.021 1.00 80.44 87 ASP A N 1
ATOM 701 C CA . ASP A 1 87 ? 6.056 -12.099 -3.406 1.00 80.44 87 ASP A CA 1
ATOM 702 C C . ASP A 1 87 ? 4.888 -11.840 -4.371 1.00 80.44 87 ASP A C 1
ATOM 704 O O . ASP A 1 87 ? 5.109 -11.624 -5.567 1.00 80.44 87 ASP A O 1
ATOM 708 N N . CYS A 1 88 ? 3.653 -11.818 -3.860 1.00 83.94 88 CYS A N 1
ATOM 709 C CA . CYS A 1 88 ? 2.446 -11.502 -4.629 1.00 83.94 88 CYS A CA 1
ATOM 710 C C . CYS A 1 88 ? 1.933 -10.072 -4.430 1.00 83.94 88 CYS A C 1
ATOM 712 O O . CYS A 1 88 ? 1.014 -9.654 -5.136 1.00 83.94 88 CYS A O 1
ATOM 714 N N . ALA A 1 89 ? 2.511 -9.305 -3.503 1.00 84.25 89 ALA A N 1
ATOM 715 C CA . ALA A 1 89 ? 2.166 -7.903 -3.319 1.00 84.25 89 ALA A CA 1
ATOM 716 C C . ALA A 1 89 ? 2.671 -7.060 -4.491 1.00 84.25 89 ALA A C 1
ATOM 718 O O . ALA A 1 89 ? 3.853 -7.072 -4.844 1.00 84.25 89 ALA A O 1
ATOM 719 N N . THR A 1 90 ? 1.776 -6.280 -5.095 1.00 85.88 90 THR A N 1
ATOM 720 C CA . THR A 1 90 ? 2.196 -5.314 -6.114 1.00 85.88 90 THR A CA 1
ATOM 721 C C . THR A 1 90 ? 3.157 -4.282 -5.512 1.00 85.88 90 THR A C 1
ATOM 723 O O . THR A 1 90 ? 3.024 -3.922 -4.337 1.00 85.88 90 THR A O 1
ATOM 726 N N . PRO A 1 91 ? 4.081 -3.702 -6.305 1.00 82.44 91 PRO A N 1
ATOM 727 C CA . PRO A 1 91 ? 4.981 -2.658 -5.813 1.00 82.44 91 PRO A CA 1
ATOM 728 C C . PRO A 1 91 ? 4.245 -1.479 -5.163 1.00 82.44 91 PRO A C 1
ATOM 730 O O . PRO A 1 91 ? 4.774 -0.831 -4.262 1.00 82.44 91 PRO A O 1
ATOM 733 N N . SER A 1 92 ? 3.014 -1.195 -5.602 1.00 85.00 92 SER A N 1
ATOM 734 C CA . SER A 1 92 ? 2.195 -0.157 -4.985 1.00 85.00 92 SER A CA 1
ATOM 735 C C . SER A 1 92 ? 1.607 -0.569 -3.639 1.00 85.00 92 SER A C 1
ATOM 737 O O . SER A 1 92 ? 1.595 0.266 -2.740 1.00 85.00 92 SER A O 1
ATOM 739 N N . ALA A 1 93 ? 1.104 -1.799 -3.501 1.00 87.38 93 ALA A N 1
ATOM 740 C CA . ALA A 1 93 ? 0.614 -2.318 -2.225 1.00 87.38 93 ALA A CA 1
ATOM 741 C C . ALA A 1 93 ? 1.751 -2.339 -1.197 1.00 87.38 93 ALA A C 1
ATOM 743 O O . ALA A 1 93 ? 1.622 -1.786 -0.107 1.00 87.38 93 ALA A O 1
ATOM 744 N N . TYR A 1 94 ? 2.915 -2.844 -1.613 1.00 87.50 94 TYR A N 1
ATOM 745 C CA . TYR A 1 94 ? 4.121 -2.867 -0.798 1.00 87.50 94 TYR A CA 1
ATOM 746 C C . TYR A 1 94 ? 4.525 -1.474 -0.289 1.00 87.50 94 TYR A C 1
ATOM 748 O O . TYR A 1 94 ? 4.757 -1.290 0.903 1.00 87.50 94 TYR A O 1
ATOM 756 N N . ARG A 1 95 ? 4.568 -0.469 -1.177 1.00 86.50 95 ARG A N 1
ATOM 757 C CA . ARG A 1 95 ? 4.916 0.916 -0.804 1.00 86.50 95 ARG A CA 1
ATOM 758 C C . ARG A 1 95 ? 3.960 1.518 0.221 1.00 86.50 95 ARG A C 1
ATOM 760 O O . ARG A 1 95 ? 4.381 2.347 1.019 1.00 86.50 95 ARG A O 1
ATOM 767 N N . ILE A 1 96 ? 2.684 1.151 0.172 1.00 91.56 96 ILE A N 1
ATOM 768 C CA . ILE A 1 96 ? 1.683 1.659 1.113 1.00 91.56 96 ILE A CA 1
ATOM 769 C C . ILE A 1 96 ? 1.891 1.018 2.480 1.00 91.56 96 ILE A C 1
ATOM 771 O O . ILE A 1 96 ? 1.968 1.746 3.463 1.00 91.56 96 ILE A O 1
ATOM 775 N N . ILE A 1 97 ? 2.082 -0.304 2.532 1.00 91.12 97 ILE A N 1
ATOM 776 C CA . ILE A 1 97 ? 2.418 -1.015 3.773 1.00 91.12 97 ILE A CA 1
ATOM 777 C C . ILE A 1 97 ? 3.686 -0.425 4.392 1.00 91.12 97 ILE A C 1
ATOM 779 O O . ILE A 1 97 ? 3.682 -0.066 5.565 1.00 91.12 97 ILE A O 1
ATOM 783 N N . SER A 1 98 ? 4.760 -0.265 3.611 1.00 88.75 98 SER A N 1
ATOM 784 C CA . SER A 1 98 ? 6.032 0.240 4.135 1.00 88.75 98 SER A CA 1
ATOM 785 C C . SER A 1 98 ? 5.935 1.691 4.612 1.00 88.75 98 SER A C 1
ATOM 787 O O . SER A 1 98 ? 6.445 2.017 5.684 1.00 88.75 98 SER A O 1
ATOM 789 N N . ALA A 1 99 ? 5.250 2.563 3.866 1.00 89.50 99 ALA A N 1
ATOM 790 C CA . ALA A 1 99 ? 5.033 3.949 4.273 1.00 89.50 99 ALA A CA 1
ATOM 791 C C . ALA A 1 99 ? 4.179 4.045 5.544 1.00 89.50 99 ALA A C 1
ATOM 793 O O . ALA A 1 99 ? 4.487 4.841 6.431 1.00 89.50 99 ALA A O 1
ATOM 794 N N . SER A 1 100 ? 3.134 3.224 5.651 1.00 92.81 100 SER A N 1
ATOM 795 C CA . SER A 1 100 ? 2.274 3.175 6.830 1.00 92.81 100 SER A CA 1
ATOM 796 C C . SER A 1 100 ? 2.998 2.624 8.051 1.00 92.81 100 SER A C 1
ATOM 798 O O . SER A 1 100 ? 2.920 3.232 9.111 1.00 92.81 100 SER A O 1
ATOM 800 N N . PHE A 1 101 ? 3.775 1.551 7.891 1.00 91.62 101 PHE A N 1
ATOM 801 C CA . PHE A 1 101 ? 4.602 0.989 8.955 1.00 91.62 101 PHE A CA 1
ATOM 802 C C . PHE A 1 101 ? 5.585 2.022 9.510 1.00 91.62 101 PHE A C 1
ATOM 804 O O . PHE A 1 101 ? 5.620 2.261 10.714 1.00 91.62 101 PHE A O 1
ATOM 811 N N . ARG A 1 102 ? 6.335 2.698 8.629 1.00 88.75 102 ARG A N 1
ATOM 812 C CA . ARG A 1 102 ? 7.288 3.745 9.034 1.00 88.75 102 ARG A CA 1
ATOM 813 C C . ARG A 1 102 ? 6.586 4.906 9.739 1.00 88.75 102 ARG A C 1
ATOM 815 O O . ARG A 1 102 ? 7.093 5.410 10.736 1.00 88.75 102 ARG A O 1
ATOM 822 N N . ARG A 1 103 ? 5.426 5.339 9.233 1.00 91.69 103 ARG A N 1
ATOM 823 C CA . ARG A 1 103 ? 4.663 6.425 9.856 1.00 91.69 103 ARG A CA 1
ATOM 824 C C . ARG A 1 103 ? 4.158 6.028 11.240 1.00 91.69 103 ARG A C 1
ATOM 826 O O . ARG A 1 103 ? 4.396 6.789 12.173 1.00 91.69 103 ARG A O 1
ATOM 833 N N . ALA A 1 104 ? 3.527 4.865 11.385 1.00 92.19 104 ALA A N 1
ATOM 834 C CA . ALA A 1 104 ? 3.050 4.371 12.677 1.00 92.19 104 ALA A CA 1
ATOM 835 C C . ALA A 1 104 ? 4.214 4.235 13.674 1.00 92.19 104 ALA A C 1
ATOM 837 O O . ALA A 1 104 ? 4.132 4.725 14.793 1.00 92.19 104 ALA A O 1
ATOM 838 N N . GLN A 1 105 ? 5.365 3.720 13.227 1.00 90.88 105 GLN A N 1
ATOM 839 C CA . GLN A 1 105 ? 6.566 3.613 14.058 1.00 90.88 105 GLN A CA 1
ATOM 840 C C . GLN A 1 105 ? 7.031 4.965 14.635 1.00 90.88 105 GLN A C 1
ATOM 842 O O . GLN A 1 105 ? 7.417 5.022 15.801 1.00 90.88 105 GLN A O 1
ATOM 847 N N . ILE A 1 106 ? 7.020 6.032 13.829 1.00 90.81 106 ILE A N 1
ATOM 848 C CA . ILE A 1 106 ? 7.520 7.363 14.220 1.00 90.81 106 ILE A CA 1
ATOM 849 C C . ILE A 1 106 ? 6.475 8.146 15.021 1.00 90.81 106 ILE A C 1
ATOM 851 O O . ILE A 1 106 ? 6.792 8.760 16.033 1.00 90.81 106 ILE A O 1
ATOM 855 N N . THR A 1 107 ? 5.233 8.155 14.543 1.00 91.19 107 THR A N 1
ATOM 856 C CA . THR A 1 107 ? 4.154 9.012 15.068 1.00 91.19 107 THR A CA 1
ATOM 857 C C . THR A 1 107 ? 3.343 8.355 16.180 1.00 91.19 107 THR A C 1
ATOM 859 O O . THR A 1 107 ? 2.519 9.027 16.810 1.00 91.19 107 THR A O 1
ATOM 862 N N . LYS A 1 108 ? 3.547 7.047 16.383 1.00 92.44 108 LYS A N 1
ATOM 863 C CA . LYS A 1 108 ? 2.790 6.187 17.296 1.00 92.44 108 LYS A CA 1
ATOM 864 C C . LYS A 1 108 ? 1.281 6.180 17.032 1.00 92.44 108 LYS A C 1
ATOM 866 O O . LYS A 1 108 ? 0.524 5.768 17.893 1.00 92.44 108 LYS A O 1
ATOM 871 N N . GLU A 1 109 ? 0.822 6.646 15.872 1.00 93.31 109 GLU A N 1
ATOM 872 C CA . GLU A 1 109 ? -0.590 6.609 15.459 1.00 93.31 109 GLU A CA 1
ATOM 873 C C . GLU A 1 109 ? -1.044 5.178 15.152 1.00 93.31 109 GLU A C 1
ATOM 875 O O . GLU A 1 109 ? -0.273 4.415 14.567 1.00 93.31 109 GLU A O 1
ATOM 880 N N . ASP A 1 110 ? -2.296 4.836 15.478 1.00 93.56 110 ASP A N 1
ATOM 881 C CA . ASP A 1 110 ? -2.865 3.502 15.233 1.00 93.56 110 ASP A CA 1
ATOM 882 C C . ASP A 1 110 ? -2.541 2.960 13.817 1.00 93.56 110 ASP A C 1
ATOM 884 O O . ASP A 1 110 ? -2.826 3.623 12.810 1.00 93.56 110 ASP A O 1
ATOM 888 N N . PRO A 1 111 ? -1.952 1.752 13.704 1.00 92.94 111 PRO A N 1
ATOM 889 C CA . PRO A 1 111 ? -1.419 1.253 12.438 1.00 92.94 111 PRO A CA 1
ATOM 890 C C . PRO A 1 111 ? -2.487 1.057 11.358 1.00 92.94 111 PRO A C 1
ATOM 892 O O . PRO A 1 111 ? -2.201 1.259 10.172 1.00 92.94 111 PRO A O 1
ATOM 895 N N . HIS A 1 112 ? -3.717 0.706 11.743 1.00 92.44 112 HIS A N 1
ATOM 896 C CA . HIS A 1 112 ? -4.815 0.471 10.805 1.00 92.44 112 HIS A CA 1
ATOM 897 C C . HIS A 1 112 ? -5.378 1.788 10.286 1.00 92.44 112 HIS A C 1
ATOM 899 O O . HIS A 1 112 ? -5.590 1.930 9.079 1.00 92.44 112 HIS A O 1
ATOM 905 N N . LEU A 1 113 ? -5.527 2.791 11.155 1.00 94.00 113 LEU A N 1
ATOM 906 C CA . LEU A 1 113 ? -5.906 4.142 10.733 1.00 94.00 113 LEU A CA 1
ATOM 907 C C . LEU A 1 113 ? -4.852 4.762 9.804 1.00 94.00 113 LEU A C 1
ATOM 909 O O . LEU A 1 113 ? -5.196 5.367 8.785 1.00 94.00 113 LEU A O 1
ATOM 913 N N . VAL A 1 114 ? -3.562 4.576 10.104 1.00 94.62 114 VAL A N 1
ATOM 914 C CA . VAL A 1 114 ? -2.465 5.064 9.252 1.00 94.62 114 VAL A CA 1
ATOM 915 C C . VAL A 1 114 ? -2.501 4.388 7.884 1.00 94.62 114 VAL A C 1
ATOM 917 O O . VAL A 1 114 ? -2.284 5.031 6.848 1.00 94.62 114 VAL A O 1
ATOM 920 N N . LEU A 1 115 ? -2.787 3.086 7.860 1.00 94.62 115 LEU A N 1
ATOM 921 C CA . LEU A 1 115 ? -2.951 2.339 6.625 1.00 94.62 115 LEU A CA 1
ATOM 922 C C . LEU A 1 115 ? -4.118 2.867 5.789 1.00 94.62 115 LEU A C 1
ATOM 924 O O . LEU A 1 115 ? -3.906 3.187 4.617 1.00 94.62 115 LEU A O 1
ATOM 928 N N . LEU A 1 116 ? -5.297 3.040 6.390 1.00 93.69 116 LEU A N 1
ATOM 929 C CA . LEU A 1 116 ? -6.461 3.633 5.729 1.00 93.69 116 LEU A CA 1
ATOM 930 C C . LEU A 1 116 ? -6.131 5.015 5.161 1.00 93.69 116 LEU A C 1
ATOM 932 O O . LEU A 1 116 ? -6.399 5.284 3.992 1.00 93.69 116 LEU A O 1
ATOM 936 N N . PHE A 1 117 ? -5.450 5.862 5.931 1.00 94.81 117 PHE A N 1
ATOM 937 C CA . PHE A 1 117 ? -5.077 7.204 5.491 1.00 94.81 117 PHE A CA 1
ATOM 938 C C . PHE A 1 117 ? -4.193 7.200 4.242 1.00 94.81 117 PHE A C 1
ATOM 940 O O . PHE A 1 117 ? -4.380 8.004 3.326 1.00 94.81 117 PHE A O 1
ATOM 947 N N . ASN A 1 118 ? -3.214 6.297 4.180 1.00 93.62 118 ASN A N 1
ATOM 948 C CA . ASN A 1 118 ? -2.353 6.186 3.007 1.00 93.62 118 ASN A CA 1
ATOM 949 C C . ASN A 1 118 ? -3.068 5.537 1.813 1.00 93.62 118 ASN A C 1
ATOM 951 O O . ASN A 1 118 ? -2.781 5.908 0.672 1.00 93.62 118 ASN A O 1
ATOM 955 N N . LEU A 1 119 ? -4.016 4.630 2.054 1.00 92.75 119 LEU A N 1
ATOM 956 C CA . LEU A 1 119 ? -4.847 4.018 1.016 1.00 92.75 119 LEU A CA 1
ATOM 957 C C . LEU A 1 119 ? -5.810 5.026 0.374 1.00 92.75 119 LEU A C 1
ATOM 959 O O . LEU A 1 119 ? -5.910 5.066 -0.852 1.00 92.75 119 LEU A O 1
ATOM 963 N N . LEU A 1 120 ? -6.422 5.909 1.167 1.00 91.25 120 LEU A N 1
ATOM 964 C CA . LEU A 1 120 ? -7.335 6.965 0.705 1.00 91.25 120 LEU A CA 1
ATOM 965 C C . LEU A 1 120 ? -6.710 7.949 -0.289 1.00 91.25 120 LEU A C 1
ATOM 967 O O . LEU A 1 120 ? -7.410 8.583 -1.076 1.00 91.25 120 LEU A O 1
ATOM 971 N N . LYS A 1 121 ? -5.380 8.070 -0.315 1.00 89.62 121 LYS A N 1
ATOM 972 C CA . LYS A 1 121 ? -4.690 8.896 -1.317 1.00 89.62 121 LYS A CA 1
ATOM 973 C C . LYS A 1 121 ? -4.839 8.340 -2.729 1.00 89.62 121 LYS A C 1
ATOM 975 O O . LYS A 1 121 ? -4.604 9.069 -3.694 1.00 89.62 121 LYS A O 1
ATOM 980 N N . ARG A 1 122 ? -5.219 7.076 -2.898 1.00 88.38 122 ARG A N 1
ATOM 981 C CA . ARG A 1 122 ? -5.401 6.488 -4.222 1.00 88.38 122 ARG A CA 1
ATOM 982 C C . ARG A 1 122 ? -6.806 6.719 -4.766 1.00 88.38 122 ARG A C 1
ATOM 984 O O . ARG A 1 122 ? -7.773 6.829 -4.022 1.00 88.38 122 ARG A O 1
ATOM 991 N N . ARG A 1 123 ? -6.912 6.809 -6.092 1.00 85.31 123 ARG A N 1
ATOM 992 C CA . ARG A 1 123 ? -8.185 7.056 -6.784 1.00 85.31 123 ARG A CA 1
ATOM 993 C C . ARG A 1 123 ? -9.144 5.867 -6.693 1.00 85.31 123 ARG A C 1
ATOM 995 O O . ARG A 1 123 ? -10.334 6.077 -6.529 1.00 85.31 123 ARG A O 1
ATOM 1002 N N . ASP A 1 124 ? -8.628 4.645 -6.783 1.00 82.31 124 ASP A N 1
ATOM 1003 C CA . ASP A 1 124 ? -9.414 3.409 -6.662 1.00 82.31 124 ASP A CA 1
ATOM 1004 C C . ASP A 1 124 ? -10.138 3.326 -5.313 1.00 82.31 124 ASP A C 1
ATOM 1006 O O . ASP A 1 124 ? -11.340 3.093 -5.285 1.00 82.31 124 ASP A O 1
ATOM 1010 N N . VAL A 1 125 ? -9.441 3.613 -4.213 1.00 85.69 125 VAL A N 1
ATOM 1011 C CA . VAL A 1 125 ? -10.037 3.624 -2.868 1.00 85.69 125 VAL A CA 1
ATOM 1012 C C . VAL A 1 125 ? -11.040 4.770 -2.705 1.00 85.69 125 VAL A C 1
ATOM 1014 O O . VAL A 1 125 ? -12.115 4.571 -2.149 1.00 85.69 125 VAL A O 1
ATOM 1017 N N . ARG A 1 126 ? -10.739 5.960 -3.242 1.00 87.06 126 ARG A N 1
ATOM 1018 C CA . ARG A 1 126 ? -11.683 7.092 -3.229 1.00 87.06 126 ARG A CA 1
ATOM 1019 C C . ARG A 1 126 ? -12.992 6.771 -3.938 1.00 87.06 126 ARG A C 1
ATOM 1021 O O . ARG A 1 126 ? -14.051 7.090 -3.414 1.00 87.06 126 ARG A O 1
ATOM 1028 N N . ASN A 1 127 ? -12.917 6.100 -5.084 1.00 85.62 127 ASN A N 1
ATOM 1029 C CA . ASN A 1 127 ? -14.103 5.698 -5.830 1.00 85.62 127 ASN A CA 1
ATOM 1030 C C . ASN A 1 127 ? -14.991 4.730 -5.032 1.00 85.62 127 ASN A C 1
ATOM 1032 O O . ASN A 1 127 ? -16.204 4.770 -5.200 1.00 85.62 127 ASN A O 1
ATOM 1036 N N . ILE A 1 128 ? -14.413 3.875 -4.176 1.00 85.56 128 ILE A N 1
ATOM 1037 C CA . ILE A 1 128 ? -15.192 2.979 -3.304 1.00 85.56 128 ILE A CA 1
ATOM 1038 C C . ILE A 1 128 ? -16.020 3.799 -2.312 1.00 85.56 128 ILE A C 1
ATOM 1040 O O . ILE A 1 128 ? -17.214 3.559 -2.198 1.00 85.56 128 ILE A O 1
ATOM 1044 N N . LEU A 1 129 ? -15.426 4.805 -1.659 1.00 87.00 129 LEU A N 1
ATOM 1045 C CA . LEU A 1 129 ? -16.169 5.687 -0.749 1.00 87.00 129 LEU A CA 1
ATOM 1046 C C . LEU A 1 129 ? -17.289 6.446 -1.463 1.00 87.00 129 LEU A C 1
ATOM 1048 O O . LEU A 1 129 ? -18.406 6.492 -0.967 1.00 87.00 129 LEU A O 1
ATOM 1052 N N . THR A 1 130 ? -17.014 6.986 -2.653 1.00 86.50 130 THR A N 1
ATOM 1053 C CA . THR A 1 130 ? -18.035 7.694 -3.440 1.00 86.50 130 THR A CA 1
ATOM 1054 C C . T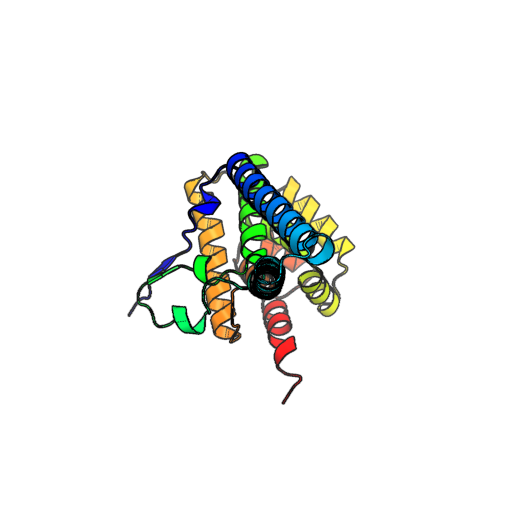HR A 1 130 ? -19.197 6.782 -3.833 1.00 86.50 130 THR A C 1
ATOM 1056 O O . THR A 1 130 ? -20.334 7.229 -3.872 1.00 86.50 130 THR A O 1
ATOM 1059 N N . ARG A 1 131 ? -18.937 5.498 -4.107 1.00 86.50 131 ARG A N 1
ATOM 1060 C CA . ARG A 1 131 ? -19.991 4.515 -4.401 1.00 86.50 131 ARG A CA 1
ATOM 1061 C C . ARG A 1 131 ? -20.836 4.142 -3.182 1.00 86.50 131 ARG A C 1
ATOM 1063 O O . ARG A 1 131 ? -21.951 3.675 -3.366 1.00 86.50 131 ARG A O 1
ATOM 1070 N N . LEU A 1 132 ? -20.304 4.340 -1.980 1.00 86.44 132 LEU A N 1
ATOM 1071 C CA . LEU A 1 132 ? -21.016 4.168 -0.712 1.00 86.44 132 LEU A CA 1
ATOM 1072 C C . LEU A 1 132 ? -21.723 5.457 -0.266 1.00 86.44 132 LEU A C 1
ATOM 1074 O O . LEU A 1 132 ? -22.147 5.543 0.876 1.00 86.44 132 LEU A O 1
ATOM 1078 N N . ASP A 1 133 ? -21.806 6.462 -1.143 1.00 87.19 133 ASP A N 1
ATOM 1079 C CA . ASP A 1 133 ? -22.374 7.785 -0.854 1.00 87.19 133 ASP A CA 1
ATOM 1080 C C . ASP A 1 133 ? -21.672 8.531 0.298 1.00 87.19 133 ASP A C 1
ATOM 1082 O O . ASP A 1 133 ? -22.224 9.409 0.957 1.00 87.19 133 ASP A O 1
ATOM 1086 N N . VAL A 1 134 ? -20.395 8.208 0.534 1.00 89.62 134 VAL A N 1
ATOM 1087 C CA . VAL A 1 134 ? -19.584 8.844 1.572 1.00 89.62 134 VAL A CA 1
ATOM 1088 C C . VAL A 1 134 ? -18.694 9.919 0.959 1.00 89.62 134 VAL A C 1
ATOM 1090 O O . VAL A 1 134 ? -17.829 9.660 0.113 1.00 89.62 134 VAL A O 1
ATOM 1093 N N . SER A 1 135 ? -18.856 11.146 1.452 1.00 91.31 135 SER A N 1
ATOM 1094 C CA . SER A 1 135 ? -17.985 12.274 1.125 1.00 91.31 135 SER A CA 1
ATOM 1095 C C . SER A 1 135 ? -16.540 11.983 1.536 1.00 91.31 135 SER A C 1
ATOM 1097 O O . SER A 1 135 ? -16.207 11.799 2.710 1.00 91.31 135 SER A O 1
ATOM 1099 N N . TYR A 1 136 ? -15.639 11.981 0.549 1.00 90.19 136 TYR A N 1
ATOM 1100 C CA . TYR A 1 136 ? -14.206 11.782 0.777 1.00 90.19 136 TYR A CA 1
ATOM 1101 C C . TYR A 1 136 ? -13.620 12.814 1.750 1.00 90.19 136 TYR A C 1
ATOM 1103 O O . TYR A 1 136 ? -12.743 12.476 2.547 1.00 90.19 136 TYR A O 1
ATOM 1111 N N . ALA A 1 137 ? -14.073 14.068 1.669 1.00 91.44 137 ALA A N 1
ATOM 1112 C CA . ALA A 1 137 ? -13.564 15.147 2.507 1.00 91.44 137 ALA A CA 1
ATOM 1113 C C . ALA A 1 137 ? -13.917 14.912 3.980 1.00 91.44 137 ALA A C 1
ATOM 1115 O O . ALA A 1 137 ? -13.033 14.993 4.836 1.00 91.44 137 ALA A O 1
ATOM 1116 N N . ASP A 1 138 ? -15.166 14.530 4.250 1.00 93.19 138 ASP A N 1
ATOM 1117 C CA . ASP A 1 138 ? -15.660 14.297 5.608 1.00 93.19 138 ASP A CA 1
ATOM 1118 C C . ASP A 1 138 ? -15.019 13.049 6.214 1.00 93.19 138 ASP A C 1
ATOM 1120 O O . ASP A 1 138 ? -14.521 13.082 7.344 1.00 93.19 138 ASP A O 1
ATOM 1124 N N . PHE A 1 139 ? -14.909 11.974 5.426 1.00 93.81 139 PHE A N 1
ATOM 1125 C CA . PHE A 1 139 ? -14.212 10.759 5.844 1.00 93.81 139 PHE A CA 1
ATOM 1126 C C . PHE A 1 139 ? -12.744 11.034 6.181 1.00 93.81 139 PHE A C 1
ATOM 1128 O O . PHE A 1 139 ? -12.235 10.585 7.210 1.00 93.81 139 PHE A O 1
ATOM 1135 N N . LEU A 1 140 ? -12.050 11.810 5.342 1.00 93.69 140 LEU A N 1
ATOM 1136 C CA . LEU A 1 140 ? -10.656 12.177 5.579 1.00 93.69 140 LEU A CA 1
ATOM 1137 C C . LEU A 1 140 ? -10.498 13.056 6.826 1.00 93.69 140 LEU A C 1
ATOM 1139 O O . LEU A 1 140 ? -9.541 12.858 7.577 1.00 93.69 140 LEU A O 1
ATOM 1143 N N . ALA A 1 141 ? -11.398 14.016 7.043 1.00 94.00 141 ALA A N 1
ATOM 1144 C CA . ALA A 1 141 ? -11.376 14.883 8.216 1.00 94.00 141 ALA A CA 1
ATOM 1145 C C . ALA A 1 141 ? -11.544 14.065 9.502 1.00 94.00 141 ALA A C 1
ATOM 1147 O O . ALA A 1 141 ? -10.710 14.159 10.406 1.00 94.00 141 ALA A O 1
ATOM 1148 N N . LYS A 1 142 ? -12.543 13.176 9.544 1.00 93.94 142 LYS A N 1
ATOM 1149 C CA . LYS A 1 142 ? -12.798 12.332 10.717 1.00 93.94 142 LYS A CA 1
ATOM 1150 C C . LYS A 1 142 ? -11.702 11.295 10.953 1.00 93.94 142 LYS A C 1
ATOM 1152 O O . LYS A 1 142 ? -11.353 11.008 12.098 1.00 93.94 142 LYS A O 1
ATOM 1157 N N . LEU A 1 143 ? -11.105 10.766 9.885 1.00 94.19 143 LEU A N 1
ATOM 1158 C CA . LEU A 1 143 ? -9.944 9.887 9.990 1.00 94.19 143 LEU A CA 1
ATOM 1159 C C . LEU A 1 143 ? -8.731 10.609 10.592 1.00 94.19 143 LEU A C 1
ATOM 1161 O O . LEU A 1 143 ? -8.032 10.020 11.413 1.00 94.19 143 LEU A O 1
ATOM 1165 N N . ARG A 1 144 ? -8.470 11.867 10.206 1.00 93.62 144 ARG A N 1
ATOM 1166 C CA . ARG A 1 144 ? -7.374 12.667 10.785 1.00 93.62 144 ARG A CA 1
ATOM 1167 C C . ARG A 1 144 ? -7.584 12.916 12.273 1.00 93.62 144 ARG A C 1
ATOM 1169 O O . ARG A 1 144 ? -6.676 12.658 13.048 1.00 93.62 144 ARG A O 1
ATOM 1176 N N . GLU A 1 145 ? -8.791 13.310 12.665 1.00 93.25 145 GLU A N 1
ATOM 1177 C CA . GLU A 1 145 ? -9.146 13.486 14.077 1.00 93.25 145 GLU A CA 1
ATOM 1178 C C . GLU A 1 145 ? -8.882 12.205 14.886 1.00 93.25 145 GLU A C 1
ATOM 1180 O O . GLU A 1 145 ? -8.268 12.243 15.952 1.00 93.25 145 GLU A O 1
ATOM 1185 N N . LYS A 1 146 ? -9.273 11.039 14.353 1.00 92.62 146 LYS A N 1
ATOM 1186 C CA . LYS A 1 146 ? -9.001 9.757 15.014 1.00 92.62 146 LYS A CA 1
ATOM 1187 C C . LYS A 1 146 ? -7.519 9.385 15.036 1.00 92.62 146 LYS A C 1
ATOM 1189 O O . LYS A 1 146 ? -7.105 8.759 16.005 1.00 92.62 146 LYS A O 1
ATOM 1194 N N . LEU A 1 147 ? -6.732 9.732 14.018 1.00 92.56 147 LEU A N 1
ATOM 1195 C CA . LEU A 1 147 ? -5.283 9.486 14.012 1.00 92.56 147 LEU A CA 1
ATOM 1196 C C . LEU A 1 147 ? -4.570 10.245 15.130 1.00 92.56 147 LEU A C 1
ATOM 1198 O O . LEU A 1 147 ? -3.695 9.686 15.791 1.00 92.56 147 LEU A O 1
ATOM 1202 N N . ASP A 1 148 ? -4.967 11.494 15.361 1.00 89.12 148 ASP A N 1
ATOM 1203 C CA . ASP A 1 148 ? -4.384 12.317 16.418 1.00 89.12 148 ASP A CA 1
ATOM 1204 C C . ASP A 1 148 ? -4.793 11.806 17.808 1.00 89.12 148 ASP A C 1
ATOM 1206 O O . ASP A 1 148 ? -3.964 11.758 18.718 1.00 89.12 148 ASP A O 1
ATOM 1210 N N . ALA A 1 149 ? -6.042 11.347 17.949 1.00 89.50 149 ALA A N 1
ATOM 1211 C CA . ALA A 1 149 ? -6.589 10.845 19.209 1.00 89.50 149 ALA A CA 1
ATOM 1212 C C . ALA A 1 149 ? -6.154 9.411 19.576 1.00 89.50 149 ALA A C 1
ATOM 1214 O O . AL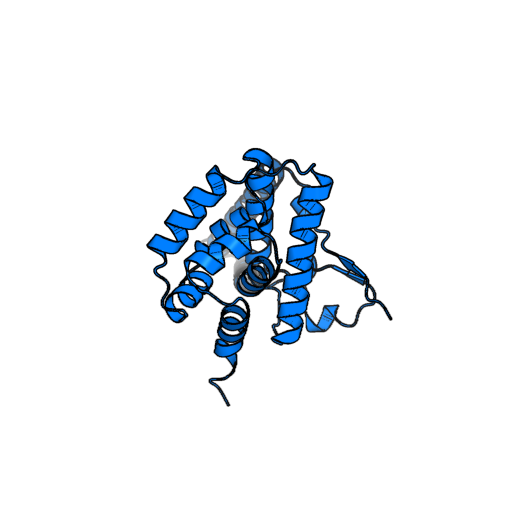A A 1 149 ? -6.119 9.070 20.756 1.00 89.50 149 ALA A O 1
ATOM 1215 N N . ASN A 1 150 ? -5.846 8.552 18.596 1.00 89.06 150 ASN A N 1
ATOM 1216 C CA . ASN A 1 150 ? -5.540 7.138 18.834 1.00 89.06 150 ASN A CA 1
ATOM 1217 C C . ASN A 1 150 ? -4.053 6.859 18.620 1.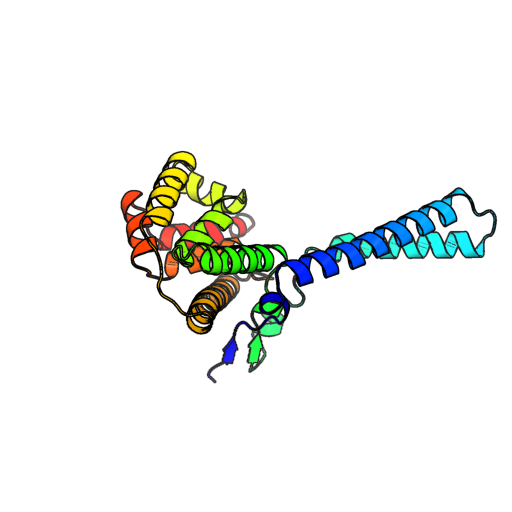00 89.06 150 ASN A C 1
ATOM 1219 O O . ASN A 1 150 ? -3.577 6.699 17.490 1.00 89.06 150 ASN A O 1
ATOM 1223 N N . LYS A 1 151 ? -3.330 6.750 19.735 1.00 91.56 151 LYS A N 1
ATOM 1224 C CA . LYS A 1 151 ? -1.941 6.297 19.757 1.00 91.56 151 LYS A CA 1
ATOM 1225 C C . LYS A 1 151 ? -1.857 4.830 20.168 1.00 91.56 151 LYS A C 1
ATOM 1227 O O . LYS A 1 151 ? -2.624 4.370 21.007 1.00 91.56 151 LYS A O 1
ATOM 1232 N N . HIS A 1 152 ? -0.919 4.103 19.575 1.00 90.06 152 HIS A N 1
ATOM 1233 C CA . HIS A 1 152 ? -0.588 2.738 19.952 1.00 90.06 152 HIS A CA 1
ATOM 1234 C C . HIS A 1 152 ? 0.651 2.713 20.848 1.00 90.06 152 HIS A C 1
ATOM 1236 O O . HIS A 1 152 ? 1.567 3.520 20.679 1.00 90.06 152 HIS A O 1
ATOM 1242 N N . ASP A 1 153 ? 0.727 1.708 21.719 1.00 90.31 153 ASP A N 1
ATOM 1243 C CA . ASP A 1 153 ? 1.921 1.436 22.532 1.00 90.31 153 ASP A CA 1
ATOM 1244 C C . ASP A 1 153 ? 2.694 0.187 22.070 1.00 90.31 153 ASP A C 1
ATOM 1246 O O . ASP A 1 153 ? 3.586 -0.321 22.738 1.00 90.31 153 ASP A O 1
ATOM 1250 N N . LEU A 1 154 ? 2.358 -0.313 20.875 1.00 90.06 154 LEU A N 1
ATOM 1251 C CA . LEU A 1 154 ? 2.997 -1.495 20.297 1.00 90.06 154 LEU A CA 1
ATOM 1252 C C . LEU A 1 154 ? 4.517 -1.327 20.184 1.00 90.06 154 LEU A C 1
ATOM 1254 O O . LEU A 1 154 ? 5.027 -0.302 19.697 1.00 90.06 154 LEU A O 1
ATOM 1258 N N . ASN A 1 155 ? 5.233 -2.388 20.551 1.00 91.50 155 ASN A N 1
ATOM 1259 C CA . ASN A 1 155 ? 6.653 -2.507 20.255 1.00 91.50 155 ASN A CA 1
ATOM 1260 C C . ASN A 1 155 ? 6.883 -2.789 18.754 1.00 91.50 155 AS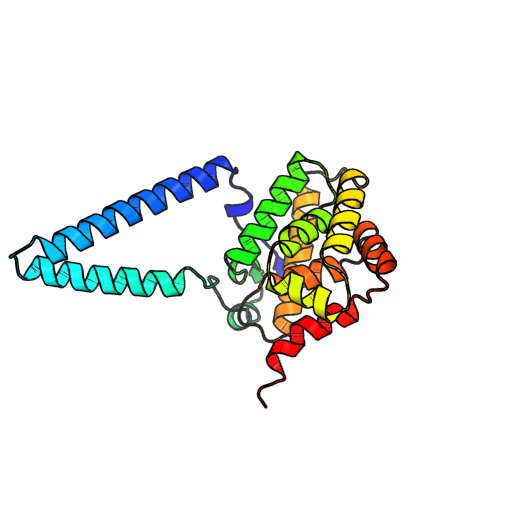N A C 1
ATOM 1262 O O . ASN A 1 155 ? 5.954 -2.996 17.971 1.00 91.50 155 ASN A O 1
ATOM 1266 N N . LEU A 1 156 ? 8.145 -2.786 18.315 1.00 87.12 156 LEU A N 1
ATOM 1267 C CA . LEU A 1 156 ? 8.478 -2.949 16.894 1.00 87.12 156 LEU A CA 1
ATOM 1268 C C . LEU A 1 156 ? 8.015 -4.297 16.309 1.00 87.12 156 LEU A C 1
ATOM 1270 O O . LEU A 1 156 ? 7.649 -4.364 15.134 1.00 87.12 156 LEU A O 1
ATOM 1274 N N . ASN A 1 157 ? 8.061 -5.367 17.105 1.00 87.56 157 ASN A N 1
ATOM 1275 C CA . ASN A 1 157 ? 7.693 -6.708 16.656 1.00 87.56 157 ASN A CA 1
ATOM 1276 C C . ASN A 1 157 ? 6.173 -6.860 16.562 1.00 87.56 157 ASN A C 1
ATOM 1278 O O . ASN A 1 157 ? 5.682 -7.399 15.576 1.00 87.56 157 ASN A O 1
ATOM 1282 N N . GLU A 1 158 ? 5.438 -6.319 17.529 1.00 90.56 158 GLU A N 1
ATOM 1283 C CA . GLU A 1 158 ? 3.976 -6.258 17.527 1.00 90.56 158 GLU A CA 1
ATOM 1284 C C . GLU A 1 158 ? 3.455 -5.396 16.379 1.00 90.56 158 GLU A C 1
ATOM 1286 O O . GLU A 1 158 ? 2.576 -5.822 15.635 1.00 90.56 158 GLU A O 1
ATOM 1291 N N . LEU A 1 159 ? 4.057 -4.223 16.156 1.00 90.00 159 LEU A N 1
ATOM 1292 C CA . LEU A 1 159 ? 3.711 -3.376 15.019 1.00 90.00 159 LEU A CA 1
ATOM 1293 C C . LEU A 1 159 ? 3.929 -4.118 13.696 1.00 90.00 159 LEU A C 1
ATOM 1295 O O . LEU A 1 159 ? 3.105 -4.035 12.789 1.00 90.00 159 LEU A O 1
ATOM 1299 N N . ARG A 1 160 ? 5.027 -4.874 13.576 1.00 88.12 160 ARG A N 1
ATOM 1300 C CA . ARG A 1 160 ? 5.273 -5.701 12.389 1.00 88.12 160 ARG A CA 1
ATOM 1301 C C . ARG A 1 160 ? 4.206 -6.784 12.234 1.00 88.12 160 ARG A C 1
ATOM 1303 O O . ARG A 1 160 ? 3.717 -6.960 11.121 1.00 88.12 160 ARG A O 1
ATOM 1310 N N . ALA A 1 161 ? 3.843 -7.461 13.321 1.00 89.06 161 ALA A N 1
ATOM 1311 C CA . ALA A 1 161 ? 2.812 -8.492 13.317 1.00 89.06 161 ALA A CA 1
ATOM 1312 C C . ALA A 1 161 ? 1.442 -7.938 12.883 1.00 89.06 161 ALA A C 1
ATOM 1314 O O . ALA A 1 161 ? 0.731 -8.599 12.131 1.00 89.06 161 ALA A O 1
ATOM 1315 N N . GLU A 1 162 ? 1.096 -6.705 13.268 1.00 90.81 162 GLU A N 1
ATOM 1316 C CA . GLU A 1 162 ? -0.135 -6.042 12.812 1.00 90.81 162 GLU A CA 1
ATOM 1317 C C . GLU A 1 162 ? -0.151 -5.842 11.287 1.00 90.81 162 GLU A C 1
ATOM 1319 O O . GLU A 1 162 ? -1.110 -6.231 10.618 1.00 90.81 162 GLU A O 1
ATOM 1324 N N . PHE A 1 163 ? 0.923 -5.305 10.697 1.00 90.81 163 PHE A N 1
ATOM 1325 C CA . PHE A 1 163 ? 0.997 -5.132 9.238 1.00 90.81 163 PHE A CA 1
ATOM 1326 C C . PHE A 1 163 ? 1.089 -6.462 8.478 1.00 90.81 163 PHE A C 1
ATOM 1328 O O . PHE A 1 163 ? 0.565 -6.570 7.368 1.00 90.81 163 PHE A O 1
ATOM 1335 N N . GLU A 1 164 ? 1.731 -7.474 9.062 1.00 90.06 164 GLU A N 1
ATOM 1336 C CA . GLU A 1 164 ? 1.756 -8.835 8.526 1.00 90.06 164 GLU A CA 1
ATOM 1337 C C . GLU A 1 164 ? 0.353 -9.450 8.512 1.00 90.06 164 GLU A C 1
ATOM 1339 O O . GLU A 1 164 ? -0.080 -9.934 7.468 1.00 90.06 164 GLU A O 1
ATOM 1344 N N . SER A 1 165 ? -0.399 -9.339 9.609 1.00 90.19 165 SER A N 1
ATOM 1345 C CA . SER A 1 165 ? -1.788 -9.805 9.699 1.00 90.19 165 SER A CA 1
ATOM 1346 C C . SER A 1 165 ? -2.685 -9.167 8.631 1.00 90.19 165 SER A C 1
ATOM 1348 O O . SER A 1 165 ? -3.447 -9.857 7.944 1.00 90.19 165 SER A O 1
ATOM 1350 N N . VAL A 1 166 ? -2.538 -7.857 8.404 1.00 91.81 166 VAL A N 1
ATOM 1351 C CA . VAL A 1 166 ? -3.263 -7.159 7.333 1.00 91.81 166 VAL A CA 1
ATOM 1352 C C . VAL A 1 166 ? -2.852 -7.662 5.951 1.00 91.81 166 VAL A C 1
ATOM 1354 O O . VAL A 1 166 ? -3.713 -7.886 5.100 1.00 91.81 166 VAL A O 1
ATOM 1357 N N . ALA A 1 167 ? -1.555 -7.858 5.702 1.00 90.06 167 ALA A N 1
ATOM 1358 C CA . ALA A 1 167 ? -1.077 -8.368 4.420 1.00 90.06 167 ALA A CA 1
ATOM 1359 C C . ALA A 1 167 ? -1.614 -9.782 4.144 1.00 90.06 167 ALA A C 1
ATOM 1361 O O . ALA A 1 167 ? -2.108 -10.046 3.047 1.00 90.06 167 ALA A O 1
ATOM 1362 N N . VAL A 1 168 ? -1.589 -10.666 5.145 1.00 90.19 168 VAL A N 1
ATOM 1363 C CA . VAL A 1 168 ? -2.156 -12.022 5.067 1.00 90.19 168 VAL A CA 1
ATOM 1364 C C . VAL A 1 168 ? -3.658 -11.976 4.788 1.00 90.19 168 VAL A C 1
ATOM 1366 O O . VAL A 1 168 ? -4.143 -12.670 3.894 1.00 90.19 168 VAL A O 1
ATOM 1369 N N . SER A 1 169 ? -4.388 -11.097 5.471 1.00 89.50 169 SER A N 1
ATOM 1370 C CA . SER A 1 169 ? -5.821 -10.895 5.234 1.00 89.50 169 SER A CA 1
ATOM 1371 C C . SER A 1 169 ? -6.097 -10.373 3.818 1.00 89.50 169 SER A C 1
ATOM 1373 O O . SER A 1 169 ? -7.019 -10.831 3.145 1.00 89.50 169 SER A O 1
ATOM 1375 N N . ALA A 1 170 ? -5.254 -9.474 3.305 1.00 90.12 170 ALA A N 1
ATOM 1376 C CA . ALA A 1 170 ? -5.354 -8.974 1.936 1.00 90.12 170 ALA A CA 1
ATOM 1377 C C . ALA A 1 170 ? -5.063 -10.061 0.893 1.00 90.12 170 ALA A C 1
ATOM 1379 O O . ALA A 1 170 ? -5.708 -10.085 -0.155 1.00 90.12 170 ALA A O 1
ATOM 1380 N N . PHE A 1 171 ? -4.140 -10.983 1.179 1.00 88.00 171 PHE A N 1
ATOM 1381 C CA . PHE A 1 171 ? -3.907 -12.158 0.342 1.00 88.00 171 PHE A CA 1
ATOM 1382 C C . PHE A 1 171 ? -5.128 -13.075 0.305 1.00 88.00 171 PHE A C 1
ATOM 1384 O O . PHE A 1 171 ? -5.579 -13.433 -0.780 1.00 88.00 171 PHE A O 1
ATOM 1391 N N . ALA A 1 172 ? -5.706 -13.394 1.466 1.00 86.56 172 ALA A N 1
ATOM 1392 C CA . ALA A 1 172 ? -6.926 -14.195 1.542 1.00 86.56 172 ALA A CA 1
ATOM 1393 C C . ALA A 1 172 ? -8.078 -13.550 0.751 1.00 86.56 172 ALA A C 1
ATOM 1395 O O . ALA A 1 172 ? -8.801 -14.242 0.034 1.00 86.56 172 ALA A O 1
ATOM 1396 N N . ASN A 1 173 ? -8.204 -12.222 0.812 1.00 84.69 173 ASN A N 1
ATOM 1397 C CA . ASN A 1 173 ? -9.167 -11.481 0.000 1.00 84.69 173 ASN A CA 1
ATOM 1398 C C . ASN A 1 173 ? -8.855 -11.583 -1.498 1.00 84.69 173 ASN A C 1
ATOM 1400 O O . ASN A 1 173 ? -9.752 -11.892 -2.271 1.00 84.69 173 ASN A O 1
ATOM 1404 N N . GLY A 1 174 ? -7.598 -11.396 -1.910 1.00 83.75 174 GLY A N 1
ATOM 1405 C CA . GLY A 1 174 ? -7.189 -11.536 -3.313 1.00 83.75 174 GLY A CA 1
ATOM 1406 C C . GLY A 1 174 ? -7.435 -12.936 -3.886 1.00 83.75 174 GLY A C 1
ATOM 1407 O O . GLY A 1 174 ? -7.799 -13.067 -5.051 1.00 83.75 174 GLY A O 1
ATOM 1408 N N . VAL A 1 175 ? -7.303 -13.983 -3.062 1.00 84.06 175 VAL A N 1
ATOM 1409 C CA . VAL A 1 175 ? -7.677 -15.358 -3.439 1.00 84.06 175 VAL A CA 1
ATOM 1410 C C . VAL A 1 175 ? -9.182 -15.459 -3.698 1.00 84.06 175 VAL A C 1
ATOM 1412 O O . VAL A 1 175 ? -9.580 -16.003 -4.725 1.00 84.06 175 VAL A O 1
ATOM 1415 N N . LYS A 1 176 ? -10.020 -14.915 -2.803 1.00 82.56 176 LYS A N 1
ATOM 1416 C CA . LYS A 1 176 ? -11.488 -14.935 -2.949 1.00 82.56 176 LYS A CA 1
ATOM 1417 C C . LYS A 1 176 ? -11.970 -14.166 -4.178 1.00 82.56 176 LYS A C 1
ATOM 1419 O O . LYS A 1 176 ? -12.962 -14.556 -4.782 1.00 82.56 176 LYS A O 1
ATOM 1424 N N . THR A 1 177 ? -11.280 -13.089 -4.543 1.00 79.44 177 THR A N 1
ATOM 1425 C CA . THR A 1 177 ? -11.644 -12.236 -5.681 1.00 79.44 177 THR A CA 1
ATOM 1426 C C . THR A 1 177 ? -10.962 -12.638 -6.992 1.00 79.44 177 THR A C 1
ATOM 1428 O O . THR A 1 177 ? -11.055 -11.903 -7.972 1.00 79.44 177 THR A O 1
ATOM 1431 N N . PHE A 1 178 ? -10.291 -13.799 -7.029 1.00 79.94 178 PHE A N 1
ATOM 1432 C CA . PHE A 1 178 ? -9.549 -14.318 -8.188 1.00 79.94 178 PHE A CA 1
ATOM 1433 C C . PHE A 1 178 ? -8.543 -13.321 -8.777 1.00 79.94 178 PHE A C 1
ATOM 1435 O O . PHE A 1 178 ? -8.263 -13.306 -9.978 1.00 79.94 178 PHE A O 1
ATOM 1442 N N . GLU A 1 179 ? -7.967 -12.480 -7.924 1.00 81.50 179 GLU A N 1
ATOM 1443 C CA . GLU A 1 179 ? -7.005 -11.496 -8.372 1.00 81.50 179 GLU A CA 1
ATOM 1444 C C . GLU A 1 179 ? -5.660 -12.128 -8.702 1.00 81.50 179 GLU A C 1
ATOM 1446 O O . GLU A 1 179 ? -5.191 -13.083 -8.082 1.00 81.50 179 GLU A O 1
ATOM 1451 N N . LYS A 1 180 ? -4.981 -11.545 -9.690 1.00 82.88 180 LYS A N 1
ATOM 1452 C CA . LYS A 1 180 ? -3.652 -12.013 -10.073 1.00 82.88 180 LYS A CA 1
ATOM 1453 C C . LYS A 1 180 ? -2.597 -11.692 -9.011 1.00 82.88 180 LYS A C 1
ATOM 1455 O O . LYS A 1 180 ? -1.651 -12.461 -8.857 1.00 82.88 180 LYS A O 1
ATOM 1460 N N . PHE A 1 181 ? -2.736 -10.570 -8.308 1.00 86.81 181 PHE A N 1
ATOM 1461 C CA . PHE A 1 181 ? -1.769 -10.036 -7.345 1.00 86.81 181 PHE A CA 1
ATOM 1462 C C . PHE A 1 181 ? -2.496 -9.383 -6.168 1.00 86.81 181 PHE A C 1
ATOM 1464 O O . PHE A 1 181 ? -3.653 -9.008 -6.304 1.00 86.81 181 PHE A O 1
ATOM 1471 N N . VAL A 1 182 ? -1.808 -9.180 -5.042 1.00 87.25 182 VAL A N 1
ATOM 1472 C CA . VAL A 1 182 ? -2.356 -8.388 -3.932 1.00 87.25 182 VAL A CA 1
ATOM 1473 C C . VAL A 1 182 ? -2.226 -6.905 -4.272 1.00 87.25 182 VAL A C 1
ATOM 1475 O O . VAL A 1 182 ? -1.121 -6.344 -4.360 1.00 87.25 182 VAL A O 1
ATOM 1478 N N . GLU A 1 183 ? -3.371 -6.267 -4.484 1.00 88.25 183 GLU A N 1
ATOM 1479 C CA . GLU A 1 183 ? -3.485 -4.857 -4.816 1.00 88.25 183 GLU A CA 1
ATOM 1480 C C . GLU A 1 183 ? -3.881 -3.996 -3.604 1.00 88.25 183 GLU A C 1
ATOM 1482 O O . GLU A 1 183 ? -4.337 -4.492 -2.571 1.00 88.25 183 GLU A O 1
ATOM 1487 N N . PRO A 1 184 ? -3.710 -2.664 -3.691 1.00 89.31 184 PRO A N 1
ATOM 1488 C CA . PRO A 1 184 ? -4.091 -1.755 -2.611 1.00 89.31 184 PRO A CA 1
ATOM 1489 C C . PRO A 1 184 ? -5.566 -1.830 -2.206 1.00 89.31 184 PRO A C 1
ATOM 1491 O O . PRO A 1 184 ? -5.872 -1.626 -1.036 1.00 89.31 184 PRO A O 1
ATOM 1494 N N . ARG A 1 185 ? -6.476 -2.178 -3.124 1.00 87.50 185 ARG A N 1
ATOM 1495 C CA . ARG A 1 185 ? -7.887 -2.415 -2.777 1.00 87.50 185 ARG A CA 1
ATOM 1496 C C . ARG A 1 185 ? -8.057 -3.597 -1.819 1.00 87.50 185 ARG A C 1
ATOM 1498 O O . ARG A 1 185 ? -8.841 -3.500 -0.886 1.00 87.50 185 ARG A O 1
ATOM 1505 N N . ASN A 1 186 ? -7.272 -4.667 -1.962 1.00 89.19 186 ASN A N 1
ATOM 1506 C CA . ASN A 1 186 ? -7.332 -5.815 -1.052 1.00 89.19 186 ASN A CA 1
ATOM 1507 C C . ASN A 1 186 ? -6.803 -5.448 0.335 1.00 89.19 186 ASN A C 1
ATOM 1509 O O . ASN A 1 186 ? -7.333 -5.932 1.332 1.00 89.19 186 ASN A O 1
ATOM 1513 N N . LEU A 1 187 ? -5.800 -4.560 0.404 1.00 90.62 187 LEU A N 1
ATOM 1514 C CA . LEU A 1 187 ? -5.333 -3.980 1.668 1.00 90.62 187 LEU A CA 1
ATOM 1515 C C . LEU A 1 187 ? -6.396 -3.096 2.321 1.00 90.62 187 LEU A C 1
ATOM 1517 O O . LEU A 1 187 ? -6.516 -3.108 3.540 1.00 90.62 187 LEU A O 1
ATOM 1521 N N . PHE A 1 188 ? -7.172 -2.354 1.528 1.00 90.56 188 PHE A N 1
ATOM 1522 C CA . PHE A 1 188 ? -8.286 -1.556 2.039 1.00 90.56 188 PHE A CA 1
ATOM 1523 C C . PHE A 1 188 ? -9.364 -2.436 2.665 1.00 90.56 188 PHE A C 1
ATOM 1525 O O . PHE A 1 188 ? -9.708 -2.223 3.823 1.00 90.56 188 PHE A O 1
ATOM 1532 N N . VAL A 1 189 ? -9.802 -3.482 1.959 1.00 89.75 189 VAL A N 1
ATOM 1533 C CA . VAL A 1 189 ? -10.731 -4.477 2.519 1.00 89.75 189 VAL A CA 1
ATOM 1534 C C . VAL A 1 189 ? -10.137 -5.095 3.786 1.00 89.75 189 VAL A C 1
ATOM 1536 O O . VAL A 1 189 ? -10.781 -5.106 4.825 1.00 89.75 189 VAL A O 1
ATOM 1539 N N . ALA A 1 190 ? -8.880 -5.540 3.759 1.00 91.00 190 ALA A N 1
ATOM 1540 C CA . ALA A 1 190 ? -8.243 -6.139 4.932 1.00 91.00 190 ALA A CA 1
ATOM 1541 C C . ALA A 1 190 ? -8.190 -5.198 6.150 1.00 91.00 190 ALA A C 1
ATOM 1543 O O . ALA A 1 190 ? -8.425 -5.640 7.270 1.00 91.00 190 ALA A O 1
ATOM 1544 N N . ALA A 1 191 ? -7.920 -3.907 5.941 1.00 90.56 191 ALA A N 1
ATOM 1545 C CA . ALA A 1 191 ? -7.894 -2.915 7.014 1.00 90.56 191 ALA A CA 1
ATOM 1546 C C . ALA A 1 191 ? -9.287 -2.692 7.626 1.00 90.56 191 ALA A C 1
ATOM 1548 O O . ALA A 1 191 ? -9.426 -2.636 8.846 1.00 90.56 191 ALA A O 1
ATOM 1549 N N . VAL A 1 192 ? -10.320 -2.609 6.784 1.00 89.69 192 VAL A N 1
ATOM 1550 C CA . VAL A 1 192 ? -11.725 -2.412 7.182 1.00 89.69 192 VAL A CA 1
ATOM 1551 C C . VAL A 1 192 ? -12.259 -3.631 7.943 1.00 89.69 192 VAL A C 1
ATOM 1553 O O . VAL A 1 192 ? -12.898 -3.481 8.980 1.00 89.69 192 VAL A O 1
ATOM 1556 N N . PHE A 1 193 ? -11.933 -4.840 7.483 1.00 88.62 193 PHE A N 1
ATOM 1557 C CA . PHE A 1 193 ? -12.341 -6.104 8.108 1.00 88.62 193 PHE A CA 1
ATOM 1558 C C . PHE A 1 193 ? -11.459 -6.537 9.288 1.00 88.62 193 PHE A C 1
ATOM 1560 O O .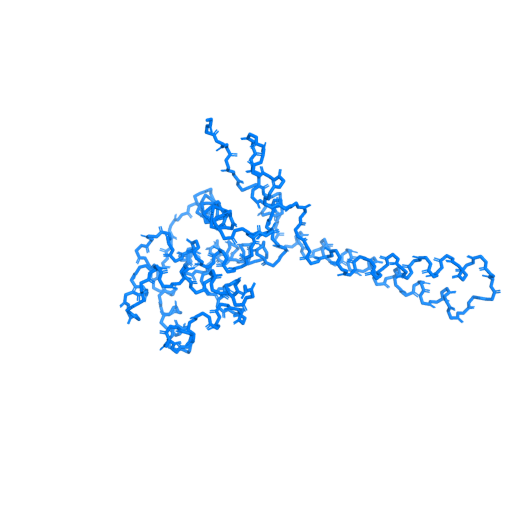 PHE A 1 193 ? -11.683 -7.602 9.859 1.00 88.62 193 PHE A O 1
ATOM 1567 N N . SER A 1 194 ? -10.472 -5.730 9.687 1.00 86.62 194 SER A N 1
ATOM 1568 C CA . SER A 1 194 ? -9.573 -6.054 10.804 1.00 86.62 194 SER A CA 1
ATOM 1569 C C . SER A 1 194 ? -10.289 -6.178 12.156 1.00 86.62 194 SER A C 1
ATOM 1571 O O . SER A 1 194 ? -9.721 -6.725 13.101 1.00 86.62 194 SER A O 1
ATOM 1573 N N . GLY A 1 195 ? -11.512 -5.643 12.274 1.00 82.50 195 GLY A N 1
ATOM 1574 C CA . GLY A 1 195 ? -12.305 -5.655 13.507 1.00 82.50 195 GLY A CA 1
ATOM 1575 C C . GLY A 1 195 ? -11.724 -4.785 14.625 1.00 82.50 195 GLY A C 1
ATOM 1576 O O . GLY A 1 195 ? -12.163 -4.865 15.772 1.00 82.50 195 GLY A O 1
ATOM 1577 N N . LYS A 1 196 ? -10.720 -3.957 14.322 1.00 88.75 196 LYS A N 1
ATOM 1578 C CA . LYS A 1 196 ? -10.074 -3.094 15.310 1.00 88.75 196 LYS A CA 1
ATOM 1579 C C . LYS A 1 196 ? -11.012 -1.961 15.706 1.00 88.75 196 LYS A C 1
ATOM 1581 O O . LYS A 1 196 ? -11.512 -1.241 14.847 1.00 88.75 196 LYS A O 1
ATOM 1586 N N . SER A 1 197 ? -11.170 -1.758 17.015 1.00 86.94 197 SER A N 1
ATOM 1587 C CA . SER A 1 197 ? -12.038 -0.731 17.618 1.00 86.94 197 SER A CA 1
ATOM 1588 C C . SER A 1 197 ? -11.926 0.636 16.929 1.00 86.94 197 SER A C 1
ATOM 1590 O O . SER A 1 197 ? -12.938 1.223 16.553 1.00 86.94 197 SER A O 1
ATOM 1592 N N . ALA A 1 198 ? -10.705 1.120 16.685 1.00 88.94 198 ALA A N 1
ATOM 1593 C CA . ALA A 1 198 ? -10.475 2.416 16.052 1.00 88.94 198 ALA A CA 1
ATOM 1594 C C . ALA A 1 198 ? -11.083 2.518 14.639 1.00 88.94 198 ALA A C 1
ATOM 1596 O O . ALA A 1 198 ? -11.668 3.548 14.293 1.00 88.94 198 ALA A O 1
ATOM 1597 N N . VAL A 1 199 ? -10.984 1.442 13.853 1.00 90.62 199 VAL A N 1
ATOM 1598 C CA . VAL A 1 199 ? -11.537 1.342 12.496 1.00 90.62 199 VAL A CA 1
ATOM 1599 C C . VAL A 1 199 ? -13.049 1.163 12.548 1.00 90.62 199 VAL A C 1
ATOM 1601 O O . VAL A 1 199 ? -13.763 1.913 11.890 1.00 90.62 199 VAL A O 1
ATOM 1604 N N . THR A 1 200 ? -13.554 0.248 13.376 1.00 91.25 200 THR A N 1
ATOM 1605 C CA . THR A 1 200 ? -14.998 0.017 13.542 1.00 91.25 200 THR A CA 1
ATOM 1606 C C . THR A 1 200 ? -15.716 1.297 13.966 1.00 91.25 200 THR A C 1
ATOM 1608 O O . THR A 1 200 ? -16.720 1.679 13.376 1.00 91.25 200 THR A O 1
ATOM 1611 N N . ASN A 1 201 ? -15.144 2.038 14.917 1.00 91.50 201 ASN A N 1
ATOM 1612 C CA . ASN A 1 201 ? -15.681 3.322 15.359 1.00 91.50 201 ASN A CA 1
ATOM 1613 C C . ASN A 1 201 ? -15.660 4.393 14.264 1.00 91.50 201 ASN A C 1
ATOM 1615 O O . ASN A 1 201 ? -16.423 5.347 14.349 1.00 91.50 201 ASN A O 1
ATOM 1619 N N . LEU A 1 202 ? -14.750 4.314 13.289 1.00 92.62 202 LEU A N 1
ATOM 1620 C CA . LEU A 1 202 ? -14.754 5.220 12.140 1.00 92.62 202 LEU A CA 1
ATOM 1621 C C . LEU A 1 202 ? -15.860 4.840 11.159 1.00 92.62 202 LEU A C 1
ATOM 1623 O O . LEU A 1 202 ? -16.602 5.715 10.735 1.00 92.62 202 LEU A O 1
ATOM 1627 N N . LEU A 1 203 ? -15.983 3.554 10.833 1.00 91.19 203 LEU A N 1
ATOM 1628 C CA . LEU A 1 203 ? -16.997 3.054 9.905 1.00 91.19 203 LEU A CA 1
ATOM 1629 C C . LEU A 1 203 ? -18.416 3.318 10.420 1.00 91.19 203 LEU A C 1
ATOM 1631 O O . LEU A 1 203 ? -19.249 3.795 9.659 1.00 91.19 203 LEU A O 1
ATOM 1635 N N . ASN A 1 204 ? -18.650 3.125 11.722 1.00 92.12 204 ASN A N 1
ATOM 1636 C CA . ASN A 1 204 ? -19.947 3.372 12.355 1.00 92.12 204 ASN A CA 1
ATOM 1637 C C . ASN A 1 204 ? -20.401 4.838 12.260 1.00 92.12 204 ASN A C 1
ATOM 1639 O O . ASN A 1 204 ? -21.594 5.085 12.159 1.00 92.12 204 ASN A O 1
ATOM 1643 N N . ILE A 1 205 ? -19.478 5.812 12.272 1.00 92.56 205 ILE A N 1
ATOM 1644 C CA . ILE A 1 205 ? -19.826 7.243 12.125 1.00 92.56 205 ILE A CA 1
ATOM 1645 C C . ILE A 1 205 ? -20.436 7.529 10.749 1.00 92.56 205 ILE A C 1
ATOM 1647 O O . ILE A 1 205 ? -21.254 8.431 10.618 1.00 92.56 205 ILE A O 1
ATOM 1651 N N . PHE A 1 206 ? -20.023 6.771 9.737 1.00 91.69 206 PHE A N 1
ATOM 1652 C CA . PHE A 1 206 ? -20.513 6.891 8.366 1.00 91.69 206 PHE A CA 1
ATOM 1653 C C . PHE A 1 206 ? -21.524 5.795 8.014 1.00 91.69 206 PHE A C 1
ATOM 1655 O O . PHE A 1 206 ? -21.830 5.627 6.840 1.00 91.69 206 PHE A O 1
ATOM 1662 N N . GLU A 1 207 ? -21.989 5.026 9.007 1.00 89.62 207 GLU A N 1
ATOM 1663 C CA . GLU A 1 207 ? -22.929 3.911 8.833 1.00 89.62 207 GLU A CA 1
ATOM 1664 C C . GLU A 1 207 ? -22.478 2.882 7.775 1.00 89.62 207 GLU A C 1
ATOM 1666 O O . GLU A 1 207 ? -23.288 2.215 7.138 1.00 89.62 207 GLU A O 1
ATOM 1671 N N . ILE A 1 208 ? -21.162 2.718 7.596 1.00 89.38 208 ILE A N 1
ATOM 1672 C CA . ILE A 1 208 ? -20.603 1.818 6.583 1.00 89.38 208 ILE A CA 1
ATOM 1673 C C . ILE A 1 208 ? -20.511 0.401 7.142 1.00 89.38 208 ILE A C 1
ATOM 1675 O O . IL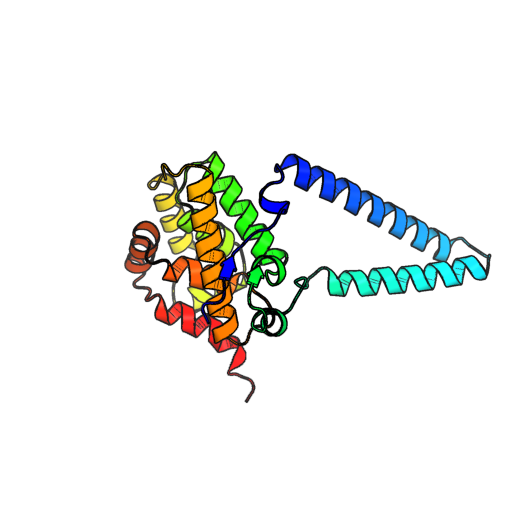E A 1 208 ? -19.763 0.151 8.094 1.00 89.38 208 ILE A O 1
ATOM 1679 N N . ASN A 1 209 ? -21.170 -0.560 6.491 1.00 87.19 209 ASN A N 1
ATOM 1680 C CA . ASN A 1 209 ? -20.934 -1.970 6.768 1.00 87.19 209 ASN A CA 1
ATOM 1681 C C . ASN A 1 209 ? -19.649 -2.431 6.047 1.00 87.19 209 ASN A C 1
ATOM 1683 O O . ASN A 1 209 ? -19.505 -2.215 4.840 1.00 87.19 209 ASN A O 1
ATOM 1687 N N . PRO A 1 210 ? -18.703 -3.102 6.735 1.00 84.38 210 PRO A N 1
ATOM 1688 C CA . PRO A 1 210 ? -17.536 -3.705 6.089 1.00 84.38 210 PRO A CA 1
ATOM 1689 C C . PRO A 1 210 ? -17.884 -4.562 4.862 1.00 84.38 210 PRO A C 1
ATOM 1691 O O . PRO A 1 210 ? -17.148 -4.550 3.875 1.00 84.38 210 PRO A O 1
ATOM 1694 N N . SER A 1 211 ? -19.019 -5.265 4.907 1.00 84.75 211 SER A N 1
ATOM 1695 C CA . SER A 1 211 ? -19.511 -6.137 3.830 1.00 84.75 211 SER A CA 1
ATOM 1696 C C . SER A 1 211 ? -19.687 -5.388 2.508 1.00 84.75 211 SER A C 1
ATOM 1698 O O . SER A 1 211 ? -19.197 -5.856 1.479 1.00 84.75 211 SER A O 1
ATOM 1700 N N . ASP A 1 212 ? -20.244 -4.176 2.555 1.00 83.75 212 ASP A N 1
ATOM 1701 C CA . ASP A 1 212 ? -20.512 -3.345 1.375 1.00 83.75 212 ASP A CA 1
ATOM 1702 C C . ASP A 1 212 ? -19.206 -2.947 0.667 1.00 83.75 212 ASP A C 1
ATOM 1704 O O . ASP A 1 212 ? -19.102 -2.947 -0.561 1.00 83.75 212 ASP A O 1
ATOM 1708 N N . ILE A 1 213 ? -18.147 -2.679 1.442 1.00 83.12 213 ILE A N 1
ATOM 1709 C CA . ILE A 1 213 ? -16.805 -2.402 0.906 1.00 83.12 213 ILE A CA 1
ATOM 1710 C C . ILE A 1 213 ? -16.237 -3.633 0.186 1.00 83.12 213 ILE A C 1
ATOM 1712 O O . ILE A 1 213 ? -15.594 -3.496 -0.859 1.00 83.12 213 ILE A O 1
ATOM 1716 N N . GLY A 1 214 ? -16.456 -4.831 0.737 1.00 76.56 214 GLY A N 1
ATOM 1717 C CA . GLY A 1 214 ? -16.028 -6.087 0.122 1.00 76.56 214 GLY A CA 1
ATOM 1718 C C . GLY A 1 214 ? -16.666 -6.301 -1.252 1.00 76.56 214 GLY A C 1
ATOM 1719 O O . GLY A 1 214 ? -15.961 -6.585 -2.221 1.00 76.56 214 GLY A O 1
ATOM 1720 N N . GLU A 1 215 ? -17.977 -6.088 -1.359 1.00 77.12 215 GLU A N 1
ATOM 1721 C CA . GLU A 1 215 ? -18.729 -6.236 -2.611 1.00 77.12 215 GLU A CA 1
ATOM 1722 C C . GLU A 1 215 ? -18.294 -5.225 -3.680 1.00 77.12 215 GLU A C 1
ATOM 1724 O O . GLU A 1 215 ? -18.070 -5.583 -4.840 1.00 77.12 215 GLU A O 1
ATOM 1729 N N . MET A 1 216 ? -18.059 -3.971 -3.284 1.00 73.81 216 MET A N 1
ATOM 1730 C CA . MET A 1 216 ? -17.596 -2.902 -4.179 1.00 73.81 216 MET A CA 1
ATOM 1731 C C . MET A 1 216 ? -16.232 -3.194 -4.823 1.00 73.81 216 MET A C 1
ATOM 1733 O O . MET A 1 216 ? -15.945 -2.703 -5.921 1.00 73.81 216 MET A O 1
ATOM 1737 N N . VAL A 1 217 ? -15.391 -3.986 -4.152 1.00 71.88 217 VAL A N 1
ATOM 1738 C CA . VAL A 1 217 ? -14.067 -4.414 -4.630 1.00 71.88 217 VAL A CA 1
ATOM 1739 C C . VAL A 1 217 ? -14.152 -5.590 -5.609 1.00 71.88 217 VAL A C 1
ATOM 1741 O O . VAL A 1 217 ? -13.301 -5.692 -6.494 1.00 71.88 217 VAL A O 1
ATOM 1744 N N . VAL A 1 218 ? -15.196 -6.420 -5.514 1.00 60.69 218 VAL A N 1
ATOM 1745 C CA . VAL A 1 218 ? -15.492 -7.526 -6.448 1.00 60.69 218 VAL A CA 1
ATOM 1746 C C . VAL A 1 218 ? -16.202 -7.026 -7.712 1.00 60.69 218 VAL A C 1
ATOM 1748 O O . VAL A 1 218 ? -15.907 -7.475 -8.821 1.00 60.69 218 VAL A O 1
ATOM 1751 N N . ALA A 1 219 ? -17.084 -6.034 -7.566 1.00 48.94 219 ALA A N 1
ATOM 1752 C CA . ALA A 1 219 ? -17.922 -5.492 -8.632 1.00 48.94 219 ALA A CA 1
ATOM 1753 C C . ALA A 1 219 ? -17.220 -5.027 -9.935 1.00 48.94 219 ALA A C 1
ATOM 1755 O O . ALA A 1 219 ? -17.864 -5.123 -10.981 1.00 48.94 219 ALA A O 1
ATOM 1756 N N . PRO A 1 220 ? -15.953 -4.549 -9.983 1.00 48.66 220 PRO A N 1
ATOM 1757 C CA . PRO A 1 220 ? -15.320 -4.232 -11.269 1.00 48.66 220 PRO A CA 1
ATOM 1758 C C . PRO A 1 220 ? -15.125 -5.440 -12.206 1.00 48.66 220 PRO A C 1
ATOM 1760 O O . PRO A 1 220 ? -14.814 -5.222 -13.374 1.00 48.66 220 PRO A O 1
ATOM 1763 N N . TYR A 1 221 ? -15.322 -6.681 -11.742 1.00 43.38 221 TYR A N 1
ATOM 1764 C CA . TYR A 1 221 ? -15.132 -7.898 -12.545 1.00 43.38 221 TYR A CA 1
ATOM 1765 C C . TYR A 1 221 ? -16.427 -8.553 -13.053 1.00 43.38 221 TYR A C 1
ATOM 1767 O O . TYR A 1 221 ? -16.349 -9.458 -13.876 1.00 43.38 221 TYR A O 1
ATOM 1775 N N . VAL A 1 222 ? -17.609 -8.101 -12.616 1.00 39.12 222 VAL A N 1
ATOM 1776 C CA . VAL A 1 222 ? -18.897 -8.740 -12.975 1.00 39.12 222 VAL A CA 1
ATOM 1777 C C . VAL A 1 222 ? -19.554 -8.101 -14.215 1.00 39.12 222 VAL A C 1
ATOM 1779 O O . VAL A 1 222 ? -20.534 -8.617 -14.731 1.00 39.12 222 VAL A O 1
ATOM 1782 N N . VAL A 1 223 ? -19.003 -7.009 -14.761 1.00 33.47 223 VAL A N 1
ATOM 1783 C CA . VAL A 1 223 ? -19.622 -6.257 -15.882 1.00 33.47 223 VAL A CA 1
ATOM 1784 C C . VAL A 1 223 ? -19.176 -6.744 -17.277 1.00 33.47 223 VAL A C 1
ATOM 1786 O O . VAL A 1 223 ? -19.528 -6.146 -18.286 1.00 33.47 223 VAL A O 1
ATOM 1789 N N . PHE A 1 224 ? -18.442 -7.855 -17.374 1.00 33.00 224 PHE A N 1
ATOM 1790 C CA . PHE A 1 224 ? -18.153 -8.500 -18.663 1.00 33.00 224 PHE A CA 1
ATOM 1791 C C . PHE A 1 224 ? -18.449 -10.000 -18.588 1.00 33.00 224 PHE A C 1
ATOM 1793 O O . PHE A 1 224 ? -17.534 -10.822 -18.521 1.00 33.00 224 PHE A O 1
ATOM 1800 N N . GLY A 1 225 ? -19.741 -10.325 -18.562 1.00 33.34 225 GLY A N 1
ATOM 1801 C CA . GLY A 1 225 ? -20.299 -11.642 -18.862 1.00 33.34 225 GLY A CA 1
ATOM 1802 C C . GLY A 1 225 ? -21.338 -11.495 -19.959 1.00 33.34 225 GLY A C 1
ATOM 1803 O O . GLY A 1 225 ? -22.143 -10.545 -19.842 1.00 33.34 225 GLY A O 1
#

Secondary structure (DSSP, 8-state):
---EEE---GGGSS-HHHHHHHHHHHHHHHHHHHHHHHHHHHS---HHHHHHHHHHHHHHHHHHHHTTS-SS-HHHHTTSSEEEGGGTB-HHHHHHHHHHHHHHHHH-B-HHHHHHHHHHTSHHHHHHHHHTT--HHHHHHHHHHHHHH-B----HHHHHHHHHHHHHHHHHHHHHTT-SSB-HHHHHHHHHTT--HHHHHHHHHTT--HHHHHHHHHGGGSS--

Organism: NCBI:txid1618663

Foldseek 3Di:
DDAAEWADDVVLVDDPVRVVVVVCVVVVVVVVLLVLLVCLCPPDPDVVSNVVSVVSVVVVVVVVVPLFAAQFWLVVQVPDSYHHQNRQATPQLVVLLSVLLVCCVVVQFDSLLSSLLSLLVDPLSVVLCVVVVHDSVVLNVVSVVLRVVHGHPDDSVRSSVVSGQLSSQLSVLCVVLVHGGRYSLSSNLSSCPVPDPSNVVSCVVVVHDSVSSSVSSSVVPPPPD